Protein 6XNB (pdb70)

Organism: NCBI:txid1575

Secondary structure (DSSP, 8-state):
----S--SSEEEETTTTSHHHHHHHHHHHHTT-EEEEEES-HHHHHHHHHHHHHTT--EEEEE--TTSHHHHHHHHHHHHHHS-EEEEEE--------B-GGG--HHHHHHHHIIIIIHHHHHHHHHHHHHHHTT-EEEEEE--GGGTS--TTBHHHHHHHHHHHHHHHHHHHHHGGGTEEEEEEEE--B--HHHHHH--HHHHHHHHHTSTTSS-B-HHHHHHHHHHHTSGGGTT--S-EEEESTTGGG-

Foldseek 3Di:
DDAFFQAQFAEEQEQLLWFLNLLLQLRNFVNHHAYEYEYQDQVSQVVSQVVSVVSPGHYDYDYDDLLPLVVLQVSCVVRVVVGQHAEYELDDADQFFQAAPVPHDPVRLVVRLSRLAVSVVSNCVNRLVSNLVVQAFEYEYEAAVLLPDPDHRRVSNSVSSVVVLVVQLVSCVVRVVSLHAGEYEHEAAEDIVVCVPDPDPVRQQVSLVLALQSHHHYSNLRSSVSSRCRGPVVSVDHSYYHYSYNCNPVD

InterPro domains:
  IPR002347 Short-chain dehydrogenase/reductase SDR [PF13561] (18-249)
  IPR002347 Short-chain dehydrogenase/reductase SDR [PR00080] (83-94)
  IPR002347 Short-chain dehydrogenase/reductase SDR [PR00080] (137-145)
  IPR002347 Short-chain dehydrogenase/reductase SDR [PR00080] (157-176)
  IPR002347 Short-chain dehydrogenase/reductase SDR [PR00081] (10-27)
  IPR002347 Short-chain dehydrogenase/reductase SDR [PR00081] (83-94)
  IPR002347 Short-chain dehydrogenase/reductase SDR [PR00081] (131-147)
  IPR002347 Short-chain dehydrogenase/reductase SDR [PR00081] (157-176)
  IPR002347 Short-chain dehydrogenase/reductase SDR [PR00081] (178-195)
  IPR002347 Short-chain dehydrogenase/reductase SDR [PR00081] (212-232)
  IPR020904 Short-chain dehydrogenase/reductase, conserved site [PS00061] (144-172)
  IPR036291 NAD(P)-binding domain superfamily [SSF51735] (4-250)
  IPR050259 Short-chain dehydrogenases/reductases [PTHR42879] (5-250)

Solvent-accessible surface area: 11079 Å² total; per-residue (Å²): 243,83,150,33,83,0,50,64,13,0,0,1,0,10,15,0,6,49,12,33,1,90,5,0,0,47,30,0,5,94,14,42,0,8,0,2,0,0,20,133,68,106,137,46,0,67,53,2,20,60,67,3,60,94,91,72,24,74,14,125,34,52,43,21,61,26,36,70,73,64,22,10,98,48,5,11,59,26,0,60,141,38,24,66,0,55,0,0,0,6,23,23,42,60,40,30,37,63,15,66,109,77,101,19,61,117,113,18,80,147,117,0,30,55,24,0,37,41,6,6,82,40,6,2,113,5,4,14,87,17,0,18,88,44,57,0,11,1,0,0,0,7,5,9,2,10,2,51,55,49,50,87,66,77,21,0,48,19,57,0,10,76,36,1,38,34,41,1,103,79,4,4,140,104,43,57,83,106,93,0,18,0,0,0,0,0,9,8,47,16,123,27,82,141,22,76,87,127,58,99,85,110,56,61,60,123,7,51,64,70,6,81,122,44,100,9,14,50,17,114,66,0,0,42,40,0,0,78,1,2,1,57,69,0,77,204,47,59,20,42,56,48,75,33,18,26,23,24,40,96,166

Nearest PDB structures (foldseek):
  6xnb-assembly1_A  TM=1.004E+00  e=3.498E-53  Leifsonia xyli
  7v1q-assembly1_A  TM=1.001E+00  e=1.702E-47  Leifsonia antarctica
  7v1r-assembly1_B  TM=1.001E+00  e=1.519E-44  Leifsonia antarctica
  7yic-assembly1_B  TM=9.977E-01  e=7.571E-44  Leifsonia sp. S749
  4gh5-assembly1_A  TM=9.483E-01  e=4.829E-25  Xanthobacter autotrophicus Py2

Radius of gyration: 17.02 Å; Cα contacts (8 Å, |Δi|>4): 588; chains: 1; bounding box: 42×38×50 Å

B-factor: mean 17.82, std 14.75, range [7.1, 120.47]

Structure (mmCIF, N/CA/C/O backbone):
data_6XNB
#
_entry.id   6XNB
#
_cell.length_a   59.160
_cell.length_b   59.160
_cell.length_c   118.920
_cell.angle_alpha   90.000
_cell.angle_beta   90.000
_cell.angle_gamma   90.000
#
_symmetry.space_group_name_H-M   'P 42 21 2'
#
loop_
_entity.id
_entity.type
_entity.pdbx_description
1 polymer 'Short chain alcohol dehydrogenase'
2 non-polymer 'MAGNESIUM ION'
3 water water
#
loop_
_atom_site.group_PDB
_atom_site.id
_atom_site.type_symbol
_atom_site.label_atom_id
_atom_site.label_alt_id
_atom_site.label_comp_id
_atom_site.label_asym_id
_atom_site.label_entity_id
_atom_site.label_seq_id
_atom_site.pdbx_PDB_ins_code
_atom_site.Cartn_x
_atom_site.Cartn_y
_atom_site.Cartn_z
_atom_site.occupancy
_atom_site.B_iso_or_equiv
_atom_site.auth_seq_id
_atom_site.auth_comp_id
_atom_site.auth_asym_id
_atom_site.auth_atom_id
_atom_site.pdbx_PDB_model_num
ATOM 1 N N . MET A 1 1 ? 35.072 25.434 32.540 1.00 58.66 1 MET A N 1
ATOM 2 C CA . MET A 1 1 ? 34.405 26.701 32.935 1.00 39.54 1 MET A CA 1
ATOM 3 C C . MET A 1 1 ? 33.216 27.012 32.029 1.00 36.18 1 MET A C 1
ATOM 4 O O . MET A 1 1 ? 32.354 27.794 32.419 1.00 56.55 1 MET A O 1
ATOM 20 N N . ALA A 1 2 ? 33.147 26.415 30.835 1.00 15.75 2 ALA A N 1
ATOM 21 C CA . ALA A 1 2 ? 32.082 26.782 29.911 1.00 12.96 2 ALA A CA 1
ATOM 22 C C . ALA A 1 2 ? 30.727 26.536 30.559 1.00 13.44 2 ALA A C 1
ATOM 23 O O . ALA A 1 2 ? 30.462 25.455 31.095 1.00 15.61 2 ALA A O 1
ATOM 30 N N . GLN A 1 3 ? 29.864 27.543 30.499 1.00 12.18 3 GLN A N 1
ATOM 31 C CA . GLN A 1 3 ? 28.482 27.431 30.936 1.00 10.98 3 GLN A CA 1
ATOM 32 C C . GLN A 1 3 ? 27.621 28.101 29.877 1.00 10.93 3 GLN A C 1
ATOM 33 O O . GLN A 1 3 ? 27.993 29.152 29.341 1.00 11.38 3 GLN A O 1
ATOM 47 N N . TYR A 1 4 ? 26.470 27.503 29.585 1.00 10.12 4 TYR A N 1
ATOM 48 C CA . TYR A 1 4 ? 25.567 27.976 28.541 1.00 10.10 4 TYR A CA 1
ATOM 49 C C . TYR A 1 4 ? 24.279 28.506 29.143 1.00 9.94 4 TYR A C 1
ATOM 50 O O . TYR A 1 4 ? 23.743 27.951 30.101 1.00 10.12 4 TYR A O 1
ATOM 68 N N . ASP A 1 5 ? 23.785 29.577 28.544 1.00 9.98 5 ASP A N 1
ATOM 69 C CA . ASP A 1 5 ? 22.597 30.286 29.020 1.00 9.80 5 ASP A CA 1
ATOM 70 C C . ASP A 1 5 ? 21.364 29.601 28.439 1.00 8.69 5 ASP A C 1
ATOM 71 O O . ASP A 1 5 ? 20.723 30.063 27.495 1.00 9.46 5 ASP A O 1
ATOM 80 N N . VAL A 1 6 ? 21.040 28.448 29.044 1.00 9.44 6 VAL A N 1
ATOM 81 C CA . VAL A 1 6 ? 20.012 27.543 28.542 1.00 9.87 6 VAL A CA 1
ATOM 82 C C . VAL A 1 6 ? 19.058 27.043 29.622 1.00 10.07 6 VAL A C 1
ATOM 83 O O . VAL A 1 6 ? 18.292 26.097 29.382 1.00 10.53 6 VAL A O 1
ATOM 96 N N . ALA A 1 7 ? 19.100 27.625 30.805 1.00 10.68 7 ALA A N 1
ATOM 97 C CA . ALA A 1 7 ? 18.253 27.144 31.881 1.00 11.58 7 ALA A CA 1
ATOM 98 C C . ALA A 1 7 ? 16.843 27.742 31.789 1.00 10.54 7 ALA A C 1
ATOM 99 O O . ALA A 1 7 ? 16.518 28.549 30.919 1.00 10.19 7 ALA A O 1
ATOM 106 N N . GLY A 1 8 ? 15.960 27.257 32.652 1.00 10.91 8 GLY A N 1
ATOM 107 C CA . GLY A 1 8 ? 14.591 27.743 32.622 1.00 11.05 8 GLY A CA 1
ATOM 108 C C . GLY A 1 8 ? 13.788 27.329 31.414 1.00 10.60 8 GLY A C 1
ATOM 109 O O . GLY A 1 8 ? 12.833 28.021 31.054 1.00 11.87 8 GLY A O 1
ATOM 113 N N . ARG A 1 9 ? 14.116 26.196 30.800 1.00 10.49 9 ARG A N 1
ATOM 114 C CA . ARG A 1 9 ? 13.458 25.756 29.582 1.00 11.18 9 ARG A CA 1
ATOM 115 C C . ARG A 1 9 ? 13.775 24.284 29.405 1.00 10.26 9 ARG A C 1
ATOM 116 O O . ARG A 1 9 ? 14.680 23.736 30.057 1.00 10.46 9 AR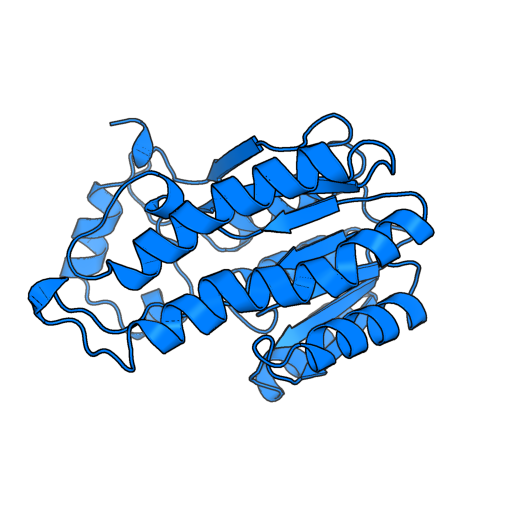G A O 1
ATOM 137 N N . SER A 1 10 ? 13.035 23.650 28.502 1.00 10.23 10 SER A N 1
ATOM 138 C CA . SER A 1 10 ? 13.341 22.299 28.064 1.00 10.04 10 SER A CA 1
ATOM 139 C C . SER A 1 10 ? 13.948 22.296 26.664 1.00 9.29 10 SER A C 1
ATOM 140 O O . SER A 1 10 ? 13.822 23.245 25.884 1.00 9.89 10 SER A O 1
ATOM 148 N N . ALA A 1 11 ? 14.616 21.184 26.366 1.00 9.65 11 ALA A N 1
ATOM 149 C CA . ALA A 1 11 ? 15.308 20.976 25.110 1.00 9.41 11 ALA A CA 1
ATOM 150 C C . ALA A 1 11 ? 15.067 19.560 24.633 1.00 10.40 11 ALA A C 1
ATOM 151 O O . ALA A 1 11 ? 15.278 18.612 25.394 1.00 13.24 11 ALA A O 1
ATOM 158 N N . ILE A 1 12 ? 14.694 19.398 23.368 1.00 9.55 12 ILE A N 1
ATOM 159 C CA . ILE A 1 12 ? 14.663 18.081 22.742 1.00 8.78 12 ILE A CA 1
ATOM 160 C C . ILE A 1 12 ? 16.012 17.823 22.097 1.00 9.41 12 ILE A C 1
ATOM 161 O O . ILE A 1 12 ? 16.527 18.685 21.385 1.00 9.27 12 ILE A O 1
ATOM 177 N N . VAL A 1 13 ? 16.576 16.636 22.304 1.00 8.59 13 VAL A N 1
ATOM 178 C CA . VAL A 1 13 ? 17.754 16.191 21.562 1.00 8.65 13 VAL A CA 1
ATOM 179 C C . VAL A 1 13 ? 17.411 14.863 20.919 1.00 9.23 13 VAL A C 1
ATOM 180 O O . VAL A 1 13 ? 17.285 13.844 21.611 1.00 9.95 13 VAL A O 1
ATOM 193 N N . THR A 1 14 ? 17.290 14.853 19.596 1.00 8.61 14 THR A N 1
ATOM 194 C CA . THR A 1 14 ? 17.014 13.594 18.914 1.00 9.89 14 THR A CA 1
ATOM 195 C C . THR A 1 14 ? 18.314 12.841 18.671 1.00 8.94 14 THR A C 1
ATOM 196 O O . THR A 1 14 ? 19.399 13.429 18.601 1.00 10.05 14 THR A O 1
ATOM 207 N N . GLY A 1 15 ? 18.211 11.523 18.555 1.00 9.85 15 GLY A N 1
ATOM 208 C CA . GLY A 1 15 ? 19.422 10.734 18.520 1.00 11.10 15 GLY A CA 1
ATOM 209 C C . GLY A 1 15 ? 20.297 10.967 19.731 1.00 10.98 15 GLY A C 1
ATOM 210 O O . GLY A 1 15 ? 21.523 10.891 19.629 1.00 11.32 15 GLY A O 1
ATOM 214 N N . GLY A 1 16 ? 19.694 11.230 20.886 1.00 10.68 16 GLY A N 1
ATOM 215 C CA . GLY A 1 16 ? 20.438 11.642 22.053 1.00 10.78 16 GLY A CA 1
ATOM 216 C C . GLY A 1 16 ? 21.052 10.554 22.896 1.00 11.70 16 GLY A C 1
ATOM 217 O O . GLY A 1 16 ? 21.662 10.841 23.934 1.00 10.92 16 GLY A O 1
ATOM 221 N N . GLY A 1 17 ? 20.900 9.302 22.482 1.00 10.09 17 GLY A N 1
ATOM 222 C CA . GLY A 1 17 ? 21.358 8.188 23.284 1.00 11.58 17 GLY A CA 1
ATOM 223 C C . GLY A 1 17 ? 22.816 7.803 23.125 1.00 10.99 17 GLY A C 1
ATOM 224 O O . GLY A 1 17 ? 23.283 6.936 23.861 1.00 12.25 17 GLY A O 1
ATOM 228 N N . SER A 1 18 ? 23.561 8.424 22.209 1.00 11.77 18 SER A N 1
ATOM 229 C CA . SER A 1 18 ? 24.957 8.045 22.011 1.00 12.29 18 SER A CA 1
ATOM 230 C C . SER A 1 18 ? 25.676 9.136 21.228 1.00 12.61 18 SER A C 1
ATOM 231 O O . SER A 1 18 ? 25.057 10.034 20.657 1.00 11.99 18 SER A O 1
ATOM 239 N N . GLY A 1 19 ? 27.003 9.044 21.257 1.00 11.84 19 GLY A N 1
ATOM 240 C CA . GLY A 1 19 ? 27.841 9.860 20.390 1.00 11.64 19 GLY A CA 1
ATOM 241 C C . GLY A 1 19 ? 27.599 11.349 20.553 1.00 11.06 19 GLY A C 1
ATOM 242 O O . GLY A 1 19 ? 27.558 11.884 21.669 1.00 11.43 19 GLY A O 1
ATOM 246 N N . ILE A 1 20 ? 27.440 12.041 19.421 1.00 11.34 20 ILE A N 1
ATOM 247 C CA . ILE A 1 20 ? 27.278 13.496 19.446 1.00 10.47 20 ILE A CA 1
ATOM 248 C C . ILE A 1 20 ? 26.014 13.879 20.203 1.00 9.96 20 ILE A C 1
ATOM 249 O O . ILE A 1 20 ? 26.007 14.835 20.991 1.00 9.98 20 ILE A O 1
ATOM 265 N N . GLY A 1 21 ? 24.923 13.146 19.962 1.00 10.97 21 GLY A N 1
ATOM 266 C CA . GLY A 1 21 ? 23.671 13.440 20.636 1.00 9.88 21 GLY A CA 1
ATOM 267 C C . GLY A 1 21 ? 23.780 13.320 22.144 1.00 8.88 21 GLY A C 1
ATOM 268 O O . GLY A 1 21 ? 23.288 14.180 22.880 1.00 9.05 21 GLY A O 1
ATOM 272 N N . ARG A 1 22 ? 24.435 12.265 22.612 1.00 9.71 22 ARG A N 1
ATOM 273 C CA . ARG A 1 22 ? 24.707 12.126 24.037 1.00 9.03 22 ARG A CA 1
ATOM 274 C C . ARG A 1 22 ? 25.462 13.332 24.574 1.00 8.24 22 ARG A C 1
ATOM 275 O O . ARG A 1 22 ? 25.119 13.872 25.625 1.00 9.75 22 ARG A O 1
ATOM 296 N N . ALA A 1 23 ? 26.518 13.757 23.876 1.00 8.65 23 ALA A N 1
ATOM 297 C CA . ALA A 1 23 ? 27.303 14.891 24.351 1.00 8.96 23 ALA A CA 1
ATOM 298 C C . ALA A 1 23 ? 26.464 16.154 24.398 1.00 8.75 23 ALA A C 1
ATOM 299 O O . ALA A 1 23 ? 26.573 16.948 25.336 1.00 9.41 23 ALA A O 1
ATOM 306 N N . ILE A 1 24 ? 25.630 16.361 23.386 1.00 8.89 24 ILE A N 1
ATOM 307 C CA . ILE A 1 24 ? 24.764 17.531 23.367 1.00 9.83 24 ILE A CA 1
ATOM 308 C C . ILE A 1 24 ? 23.831 17.518 24.579 1.00 8.66 24 ILE A C 1
ATOM 309 O O . ILE A 1 24 ? 23.667 18.521 25.287 1.00 9.36 24 ILE A O 1
ATOM 325 N N . ALA A 1 25 ? 23.201 16.376 24.832 1.00 8.74 25 ALA A N 1
ATOM 326 C CA . ALA A 1 25 ? 22.277 16.237 25.951 1.00 9.49 25 ALA A CA 1
ATOM 327 C C . ALA A 1 25 ? 22.981 16.501 27.264 1.00 9.04 25 ALA A C 1
ATOM 328 O O . ALA A 1 25 ? 22.456 17.225 28.117 1.00 9.64 25 ALA A O 1
ATOM 335 N N . LEU A 1 26 ? 24.148 15.891 27.470 1.00 9.64 26 LEU A N 1
ATOM 336 C CA . LEU A 1 26 ? 24.885 16.109 28.715 1.00 9.93 26 LEU A CA 1
ATOM 337 C C . LEU A 1 26 ? 25.252 17.576 28.895 1.00 9.52 26 LEU A C 1
ATOM 338 O O . LEU A 1 26 ? 25.116 18.134 29.988 1.00 10.30 26 LEU A O 1
ATOM 354 N N . THR A 1 27 ? 25.740 18.210 27.835 1.00 9.59 27 THR A N 1
ATOM 355 C CA . THR A 1 27 ? 26.167 19.603 27.943 1.00 9.16 27 THR A CA 1
ATOM 356 C C . THR A 1 27 ? 24.988 20.528 28.224 1.00 9.63 27 THR A C 1
ATOM 357 O O . THR A 1 27 ? 25.076 21.404 29.088 1.00 10.04 27 THR A O 1
ATOM 368 N N . LEU A 1 28 ? 23.870 20.345 27.527 1.00 9.06 28 LEU A N 1
ATOM 369 C CA . LEU A 1 28 ? 22.705 21.176 27.809 1.00 9.84 28 LEU A CA 1
ATOM 370 C C . LEU A 1 28 ? 22.211 20.971 29.233 1.00 9.45 28 LEU A C 1
ATOM 371 O O . LEU A 1 28 ? 21.915 21.938 29.950 1.00 10.02 28 LEU A O 1
ATOM 387 N N . ALA A 1 29 ? 22.140 19.715 29.682 1.00 9.93 29 ALA A N 1
ATOM 388 C CA . ALA A 1 29 ? 21.627 19.470 31.019 1.00 9.75 29 ALA A CA 1
ATOM 389 C C . ALA A 1 29 ? 22.565 19.999 32.095 1.00 10.81 29 ALA A C 1
ATOM 390 O O . ALA A 1 29 ? 22.095 20.469 33.145 1.00 11.09 29 ALA A O 1
ATOM 397 N N . ALA A 1 30 ? 23.881 19.935 31.871 1.00 10.53 30 ALA A N 1
ATOM 398 C CA . ALA A 1 30 ? 24.825 20.443 32.866 1.00 10.55 30 ALA A CA 1
ATOM 399 C C . ALA A 1 30 ? 24.726 21.955 33.062 1.00 11.35 30 ALA A C 1
ATOM 400 O O . ALA A 1 30 ? 25.122 22.461 34.117 1.00 13.80 30 ALA A O 1
ATOM 407 N N . SER A 1 31 ? 24.199 22.678 32.085 1.00 9.76 31 SER A N 1
ATOM 408 C CA . SER A 1 31 ? 23.953 24.108 32.192 1.00 9.83 31 SER A CA 1
ATOM 409 C C . SER A 1 31 ? 22.502 24.425 32.549 1.00 10.72 31 SER A C 1
ATOM 410 O O . SER A 1 31 ? 22.113 25.595 32.530 1.00 12.43 31 SER A O 1
ATOM 418 N N . GLY A 1 32 ? 21.699 23.431 32.899 1.00 10.70 32 GLY A N 1
ATOM 419 C CA . GLY A 1 32 ? 20.409 23.686 33.487 1.00 12.48 32 GLY A CA 1
ATOM 420 C C . GLY A 1 32 ? 19.201 23.491 32.611 1.00 10.57 32 GLY A C 1
ATOM 421 O O . GLY A 1 32 ? 18.094 23.687 33.101 1.00 12.16 32 GLY A O 1
ATOM 425 N N . ALA A 1 33 ? 19.360 23.151 31.340 1.00 9.99 33 ALA A N 1
ATOM 426 C CA . ALA A 1 33 ? 18.178 22.867 30.535 1.00 10.60 33 ALA A CA 1
ATOM 427 C C . ALA A 1 33 ? 17.599 21.529 30.985 1.00 10.22 33 ALA A C 1
ATOM 428 O O . ALA A 1 33 ? 18.333 20.602 31.351 1.00 11.00 33 ALA A O 1
ATOM 435 N N . ALA A 1 34 ? 16.276 21.418 30.948 1.00 9.92 34 ALA A N 1
ATOM 436 C CA . ALA A 1 34 ? 15.594 20.141 31.177 1.00 9.33 34 ALA A CA 1
ATOM 437 C C . ALA A 1 34 ? 15.554 19.419 29.841 1.00 11.07 34 ALA A C 1
ATOM 438 O O . ALA A 1 34 ? 14.933 19.897 28.896 1.00 12.60 34 ALA A O 1
ATOM 445 N N . VAL A 1 35 ? 16.239 18.294 29.729 1.00 9.62 35 VAL A N 1
ATOM 446 C CA . VAL A 1 35 ? 16.443 17.668 28.426 1.00 10.60 35 VAL A CA 1
ATOM 447 C C . VAL A 1 35 ? 15.550 16.460 28.220 1.00 9.73 35 VAL A C 1
ATOM 448 O O . VAL A 1 35 ? 15.552 15.525 29.027 1.00 10.81 35 VAL A O 1
ATOM 461 N N . LEU A 1 36 ? 14.848 16.449 27.091 1.00 10.03 36 LEU A N 1
ATOM 462 C CA . LEU A 1 36 ? 14.140 15.273 26.608 1.00 10.68 36 LEU A CA 1
ATOM 463 C C . LEU A 1 36 ? 15.049 14.588 25.599 1.00 9.95 36 LEU A C 1
ATOM 464 O O . LEU A 1 36 ? 15.279 15.102 24.499 1.00 10.87 36 LEU A O 1
ATOM 480 N N . VAL A 1 37 ? 15.576 13.448 25.991 1.00 9.83 37 VAL A N 1
ATOM 481 C CA . VAL A 1 37 ? 16.441 12.643 25.149 1.00 9.29 37 VAL A CA 1
ATOM 482 C C . VAL A 1 37 ? 15.559 11.696 24.360 1.00 10.64 37 VAL A C 1
ATOM 483 O O . VAL A 1 37 ? 14.890 10.842 24.949 1.00 11.60 37 VAL A O 1
ATOM 496 N N . THR A 1 38 ? 15.529 11.835 23.041 1.00 9.71 38 THR A N 1
ATOM 497 C CA . THR A 1 38 ? 14.827 10.845 22.233 1.00 10.85 38 THR A CA 1
ATOM 498 C C . THR A 1 38 ? 15.826 10.014 21.433 1.00 10.81 38 THR A C 1
ATOM 499 O O . THR A 1 38 ? 16.901 10.494 21.058 1.00 11.01 38 THR A O 1
ATOM 510 N N . ASP A 1 39 ? 15.468 8.765 21.188 1.00 10.56 39 ASP A N 1
ATOM 511 C CA . ASP A 1 39 ? 16.326 7.877 20.421 1.00 10.87 39 ASP A CA 1
ATOM 512 C C . ASP A 1 39 ? 15.472 6.685 20.035 1.00 10.91 39 ASP A C 1
ATOM 513 O O . ASP A 1 39 ? 14.555 6.305 20.769 1.00 11.57 39 ASP A O 1
ATOM 522 N N . LEU A 1 40 ? 15.795 6.079 18.896 1.00 11.04 40 LEU A N 1
ATOM 523 C CA . LEU A 1 40 ? 15.201 4.799 18.542 1.00 11.94 40 LEU A CA 1
ATOM 524 C C . LEU A 1 40 ? 15.606 3.705 19.517 1.00 11.78 40 LEU A C 1
ATOM 525 O O . LEU A 1 40 ? 14.865 2.740 19.707 1.00 13.54 40 LEU A O 1
ATOM 541 N N . ASN A 1 41 ? 16.775 3.824 20.123 1.00 10.85 41 ASN A N 1
ATOM 542 C CA . ASN A 1 41 ? 17.319 2.809 21.018 1.00 11.25 41 ASN A CA 1
ATOM 543 C C . ASN A 1 41 ? 16.988 3.217 22.444 1.00 10.83 41 ASN A C 1
ATOM 544 O O . ASN A 1 41 ? 17.596 4.142 22.993 1.00 10.83 41 ASN A O 1
ATOM 555 N N . GLU A 1 42 ? 16.028 2.506 23.039 1.00 11.94 42 GLU A N 1
ATOM 556 C CA . GLU A 1 42 ? 15.557 2.840 24.379 1.00 11.74 42 GLU A CA 1
ATOM 557 C C . GLU A 1 42 ? 16.657 2.657 25.420 1.00 11.37 42 GLU A C 1
ATOM 558 O O . GLU A 1 42 ? 16.824 3.487 26.314 1.00 11.87 42 GLU A O 1
ATOM 570 N N . GLU A 1 43 ? 17.401 1.565 25.345 1.00 11.71 43 GLU A N 1
ATOM 571 C CA . GLU A 1 43 ? 18.475 1.368 26.305 1.00 11.06 43 GLU A CA 1
ATOM 572 C C . GLU A 1 43 ? 19.417 2.563 26.330 1.00 11.52 43 GLU A C 1
ATOM 573 O O . GLU A 1 43 ? 19.812 3.034 27.402 1.00 11.03 43 GLU A O 1
ATOM 585 N N . ASN A 1 44 ? 19.777 3.074 25.158 1.00 10.82 44 ASN A N 1
ATOM 586 C CA . ASN A 1 44 ? 20.740 4.165 25.098 1.00 12.27 44 ASN A CA 1
ATOM 587 C C . ASN A 1 44 ? 20.140 5.460 25.614 1.00 10.68 44 ASN A C 1
ATOM 588 O O . ASN A 1 44 ? 20.797 6.211 26.339 1.00 10.96 44 ASN A O 1
ATOM 599 N N . ALA A 1 45 ? 18.899 5.759 25.231 1.00 10.30 45 ALA A N 1
ATOM 600 C CA . ALA A 1 45 ? 18.272 6.969 25.740 1.00 10.37 45 ALA A CA 1
ATOM 601 C C . ALA A 1 45 ? 18.159 6.919 27.258 1.00 9.62 45 ALA A C 1
ATOM 602 O O . ALA A 1 45 ? 18.439 7.914 27.939 1.00 10.15 45 ALA A O 1
ATOM 609 N N . ASN A 1 46 ? 17.769 5.769 27.805 1.00 9.86 46 ASN A N 1
ATOM 610 C CA . ASN A 1 46 ? 17.665 5.659 29.255 1.00 9.96 46 ASN A CA 1
ATOM 611 C C . ASN A 1 46 ? 19.020 5.825 29.927 1.00 9.94 46 ASN A C 1
ATOM 612 O O . ASN A 1 46 ? 19.126 6.444 30.979 1.00 10.39 46 ASN A O 1
ATOM 623 N N . ALA A 1 47 ? 20.069 5.257 29.335 1.00 10.29 47 ALA A N 1
ATOM 624 C CA . ALA A 1 47 ? 21.394 5.399 29.922 1.00 11.05 47 ALA A CA 1
ATOM 625 C C . ALA A 1 47 ? 21.839 6.854 29.987 1.00 10.85 47 ALA A C 1
ATOM 626 O O . ALA A 1 47 ? 22.416 7.280 30.991 1.00 11.35 47 ALA A O 1
ATOM 633 N N . VAL A 1 48 ? 21.620 7.623 28.923 1.00 10.32 48 VAL A N 1
ATOM 634 C CA . VAL A 1 48 ? 22.038 9.022 28.948 1.00 10.34 48 VAL A CA 1
ATOM 635 C C . VAL A 1 48 ? 21.242 9.811 29.979 1.00 10.20 48 VAL A C 1
ATOM 636 O O . VAL A 1 48 ? 21.799 10.639 30.709 1.00 10.71 48 VAL A O 1
ATOM 649 N N . VAL A 1 49 ? 19.931 9.576 30.053 1.00 10.42 49 VAL A N 1
ATOM 650 C CA . VAL A 1 49 ? 19.099 10.230 31.056 1.00 9.90 49 VAL A CA 1
ATOM 651 C C . VAL A 1 49 ? 19.592 9.894 32.454 1.00 11.88 49 VAL A C 1
ATOM 652 O O . VAL A 1 49 ? 19.651 10.771 33.320 1.00 11.19 49 VAL A O 1
ATOM 665 N N . ALA A 1 50 ? 19.967 8.636 32.699 1.00 10.71 50 ALA A N 1
ATOM 666 C CA . ALA A 1 50 ? 20.513 8.277 34.004 1.00 11.33 50 ALA A CA 1
ATOM 667 C C . ALA A 1 50 ? 21.811 9.025 34.305 1.00 11.94 50 ALA A C 1
ATOM 668 O O . ALA A 1 50 ? 22.035 9.449 35.441 1.00 12.49 50 ALA A O 1
ATOM 675 N N . GLU A 1 51 ? 22.686 9.188 33.312 1.00 11.91 51 GLU A N 1
ATOM 676 C CA . GLU A 1 51 ? 23.906 9.965 33.527 1.00 11.45 51 GLU A CA 1
ATOM 677 C C . GLU A 1 51 ? 23.569 11.398 33.918 1.00 11.27 51 GLU A C 1
ATOM 678 O O . GLU A 1 51 ? 24.185 11.977 34.828 1.00 12.52 51 GLU A O 1
ATOM 690 N N . ILE A 1 52 ? 22.620 12.002 33.205 1.00 11.12 52 ILE A N 1
ATOM 691 C CA . ILE A 1 52 ? 22.220 13.378 33.489 1.00 12.55 52 ILE A CA 1
ATOM 692 C C . ILE A 1 52 ? 21.702 13.492 34.910 1.00 11.99 52 ILE A C 1
ATOM 693 O O . ILE A 1 52 ? 22.085 14.399 35.659 1.00 13.04 52 ILE A O 1
ATOM 709 N N . SER A 1 53 ? 20.803 12.586 35.293 1.00 12.39 53 SER A N 1
ATOM 710 C CA . SER A 1 53 ? 20.203 12.671 36.617 1.00 14.68 53 SER A CA 1
ATOM 711 C C . SER A 1 53 ? 21.247 12.433 37.692 1.00 13.86 53 SER A C 1
ATOM 712 O O . SER A 1 53 ? 21.229 13.093 38.740 1.00 14.60 53 SER A O 1
ATOM 720 N N . ALA A 1 54 ? 22.172 11.508 37.454 1.00 14.53 54 ALA A N 1
ATOM 721 C CA . ALA A 1 54 ? 23.187 11.229 38.462 1.00 15.62 54 ALA A CA 1
ATOM 722 C C . ALA A 1 54 ? 24.101 12.422 38.681 1.00 16.69 54 ALA A C 1
ATOM 723 O O . ALA A 1 54 ? 24.622 12.597 39.790 1.00 18.86 54 ALA A O 1
ATOM 730 N N . ALA A 1 55 ? 24.316 13.235 37.648 1.00 15.46 55 ALA A N 1
ATOM 731 C CA . ALA A 1 55 ? 25.110 14.448 37.729 1.00 16.60 55 ALA A CA 1
ATOM 732 C C . ALA A 1 55 ? 24.321 15.635 38.246 1.00 15.15 55 ALA A C 1
ATOM 733 O O . ALA A 1 55 ? 24.884 16.730 38.315 1.00 19.47 55 ALA A O 1
ATOM 740 N N . GLY A 1 56 ? 23.076 15.459 38.662 1.00 15.76 56 GLY A N 1
ATOM 741 C CA . GLY A 1 56 ? 22.311 16.528 39.262 1.00 17.92 56 GLY A CA 1
ATOM 742 C C . GLY A 1 56 ? 21.396 17.262 38.313 1.00 15.32 56 GLY A C 1
ATOM 743 O O . GLY A 1 56 ? 20.753 18.232 38.723 1.00 18.35 56 GLY A O 1
ATOM 747 N N . GLY A 1 57 ? 21.322 16.839 37.061 1.00 14.69 57 GLY A N 1
ATOM 748 C CA . GLY A 1 57 ? 20.522 17.517 36.071 1.00 15.73 57 GLY A CA 1
ATOM 749 C C . GLY A 1 57 ? 19.118 16.963 35.962 1.00 12.43 57 GLY A C 1
ATOM 750 O O . GLY A 1 57 ? 18.717 16.041 36.664 1.00 14.46 57 GLY A O 1
ATOM 754 N N . THR A 1 58 ? 18.365 17.531 35.030 1.00 12.86 58 THR A N 1
ATOM 755 C CA . THR A 1 58 ? 16.964 17.182 34.820 1.00 11.92 58 THR A CA 1
ATOM 756 C C . THR A 1 58 ? 16.801 16.657 33.402 1.00 12.27 58 THR A C 1
ATOM 757 O O . THR A 1 58 ? 17.126 17.362 32.447 1.00 12.70 58 THR A O 1
ATOM 768 N N . ALA A 1 59 ? 16.300 15.429 33.270 1.00 11.67 59 ALA A N 1
ATOM 769 C CA . ALA A 1 59 ? 16.092 14.839 31.956 1.00 12.01 59 ALA A CA 1
ATOM 770 C C . ALA A 1 59 ? 15.025 13.760 32.021 1.00 11.00 59 ALA A C 1
ATOM 771 O O . ALA A 1 59 ? 14.726 13.213 33.084 1.00 12.09 59 ALA A O 1
ATOM 778 N N . ARG A 1 60 ? 14.454 13.468 30.862 1.00 10.41 60 ARG A N 1
ATOM 779 C CA . ARG A 1 60 ? 13.544 12.352 30.678 1.00 10.91 60 ARG A CA 1
ATOM 780 C C . ARG A 1 60 ? 13.820 11.760 29.311 1.00 10.60 60 ARG A C 1
ATOM 781 O O . ARG A 1 60 ? 14.249 12.471 28.402 1.00 12.38 60 ARG A O 1
ATOM 802 N N . ALA A 1 61 ? 13.596 10.462 29.164 1.00 11.06 61 ALA A N 1
ATOM 803 C CA . ALA A 1 61 ? 13.768 9.789 27.887 1.00 10.20 61 ALA A CA 1
ATOM 804 C C . ALA A 1 61 ? 12.423 9.560 27.220 1.00 11.51 61 ALA A C 1
ATOM 805 O O . ALA A 1 61 ? 11.414 9.305 27.882 1.00 12.49 61 ALA A O 1
ATOM 812 N N . LEU A 1 62 ? 12.425 9.577 25.898 1.00 10.53 62 LEU A N 1
ATOM 813 C CA . LEU A 1 62 ? 11.283 9.111 25.110 1.00 10.56 62 LEU A CA 1
ATOM 814 C C . LEU A 1 62 ? 11.849 8.340 23.924 1.00 11.20 62 LEU A C 1
ATOM 815 O O . LEU A 1 62 ? 12.517 8.929 23.068 1.00 11.53 62 LEU A O 1
ATOM 831 N N . ALA A 1 63 ? 11.626 7.035 23.873 1.00 11.84 63 ALA A N 1
ATOM 832 C CA . ALA A 1 63 ? 12.145 6.200 22.805 1.00 11.77 63 ALA A CA 1
ATOM 833 C C . ALA A 1 63 ? 11.124 6.166 21.686 1.00 13.19 63 ALA A C 1
ATOM 834 O O . ALA A 1 63 ? 9.922 6.007 21.927 1.00 15.02 63 ALA A O 1
ATOM 841 N N . GLY A 1 64 ? 11.600 6.318 20.460 1.00 12.16 64 GLY A N 1
ATOM 842 C CA . GLY A 1 64 ? 10.713 6.262 19.322 1.00 13.44 64 GLY A CA 1
ATOM 843 C C . GLY A 1 64 ? 11.444 6.639 18.052 1.00 11.84 64 GLY A C 1
ATOM 844 O O . GLY A 1 64 ? 12.668 6.795 18.029 1.00 12.18 64 GLY A O 1
ATOM 848 N N . ASP A 1 65 ? 10.654 6.795 16.999 1.00 12.70 65 ASP A N 1
ATOM 849 C CA . ASP A 1 65 ? 11.157 6.898 15.632 1.00 11.62 65 ASP A CA 1
ATOM 850 C C . ASP A 1 65 ? 10.826 8.270 15.050 1.00 9.97 65 ASP A C 1
ATOM 851 O O . ASP A 1 65 ? 9.661 8.578 14.786 1.00 12.28 65 ASP A O 1
ATOM 860 N N . VAL A 1 66 ? 11.857 9.093 14.837 1.00 10.87 66 VAL A N 1
ATOM 861 C CA . VAL A 1 66 ? 11.653 10.433 14.291 1.00 11.45 66 VAL A CA 1
ATOM 862 C C . VAL A 1 66 ? 11.054 10.435 12.880 1.00 11.54 66 VAL A C 1
ATOM 863 O O . VAL A 1 66 ? 10.552 11.467 12.422 1.00 11.81 66 VAL A O 1
ATOM 876 N N . THR A 1 67 ? 11.083 9.312 12.175 1.00 11.42 67 THR A N 1
ATOM 877 C CA . THR A 1 67 ? 10.433 9.296 10.865 1.00 11.00 67 THR A CA 1
ATOM 878 C C . THR A 1 67 ? 8.908 9.189 10.968 1.00 12.36 67 THR A C 1
ATOM 879 O O . THR A 1 67 ? 8.216 9.260 9.941 1.00 13.16 67 THR A O 1
ATOM 890 N N . ASP A 1 68 ? 8.365 9.009 12.168 1.00 12.50 68 ASP A N 1
ATOM 891 C CA . ASP A 1 68 ? 6.925 9.069 12.377 1.00 13.85 68 ASP A CA 1
ATOM 892 C C . ASP A 1 68 ? 6.573 10.505 12.744 1.00 15.01 68 ASP A C 1
ATOM 893 O O . ASP A 1 68 ? 6.988 10.981 13.813 1.00 13.64 68 ASP A O 1
ATOM 902 N N . PRO A 1 69 ? 5.836 11.232 11.907 1.00 14.39 69 PRO A N 1
ATOM 903 C CA . PRO A 1 69 ? 5.475 12.610 12.256 1.00 14.98 69 PRO A C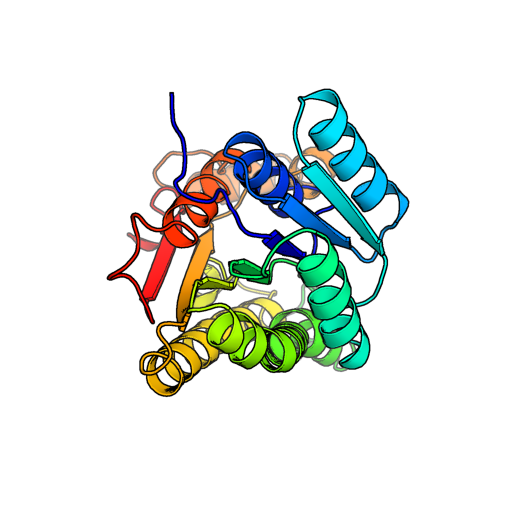A 1
ATOM 904 C C . PRO A 1 69 ? 4.810 12.730 13.612 1.00 14.15 69 PRO A C 1
ATOM 905 O O . PRO A 1 69 ? 4.999 13.746 14.288 1.00 17.04 69 PRO A O 1
ATOM 916 N N . ALA A 1 70 ? 4.056 11.723 14.059 1.00 13.94 70 ALA A N 1
ATOM 917 C CA . ALA A 1 70 ? 3.418 11.802 15.367 1.00 14.74 70 ALA A CA 1
ATOM 918 C C . ALA A 1 70 ? 4.434 11.792 16.503 1.00 15.66 70 ALA A C 1
ATOM 919 O O . ALA A 1 70 ? 4.154 12.320 17.584 1.00 14.83 70 ALA A O 1
ATOM 926 N N . PHE A 1 71 ? 5.581 11.142 16.304 1.00 12.70 71 PHE A N 1
ATOM 927 C CA . PHE A 1 71 ? 6.602 11.127 17.342 1.00 12.33 71 PHE A CA 1
ATOM 928 C C . PHE A 1 71 ? 7.172 12.518 17.579 1.00 13.31 71 PHE A C 1
ATOM 929 O O . PHE A 1 71 ? 7.525 12.866 18.710 1.00 11.83 71 PHE A O 1
ATOM 946 N N . ALA A 1 72 ? 7.225 13.343 16.545 1.00 12.62 72 ALA A N 1
ATOM 947 C CA . ALA A 1 72 ? 7.670 14.719 16.735 1.00 13.64 72 ALA A CA 1
ATOM 948 C C . ALA A 1 72 ? 6.737 15.466 17.682 1.00 13.04 72 ALA A C 1
ATOM 949 O O . ALA A 1 72 ? 7.183 16.230 18.551 1.00 13.58 72 ALA A O 1
ATOM 956 N N . GLU A 1 73 ? 5.426 15.259 17.524 1.00 12.69 73 GLU A N 1
ATOM 957 C CA . GLU A 1 73 ? 4.457 15.904 18.395 1.00 13.78 73 GLU A CA 1
ATOM 958 C C . GLU A 1 73 ? 4.519 15.327 19.805 1.00 12.07 73 GLU A C 1
ATOM 959 O O . GLU A 1 73 ? 4.404 16.067 20.787 1.00 14.28 73 GLU A O 1
ATOM 971 N N . ALA A 1 74 ? 4.692 14.006 19.932 1.00 12.10 74 ALA A N 1
ATOM 972 C CA . ALA A 1 74 ? 4.795 13.415 21.262 1.00 12.59 74 ALA A CA 1
ATOM 973 C C . ALA A 1 74 ? 6.026 13.940 21.991 1.00 12.09 74 ALA A C 1
ATOM 974 O O . ALA A 1 74 ? 6.002 14.148 23.212 1.00 12.73 74 ALA A O 1
ATOM 981 N N . SER A 1 75 ? 7.108 14.162 21.250 1.00 12.19 75 SER A N 1
ATOM 982 C CA . SER A 1 75 ? 8.327 14.706 21.833 1.00 11.70 75 SER A CA 1
ATOM 983 C C . SER A 1 75 ? 8.115 16.127 22.348 1.00 11.69 75 SER A C 1
ATOM 984 O O . SER A 1 75 ? 8.547 16.464 23.456 1.00 11.48 75 SER A O 1
ATOM 992 N N . VAL A 1 76 ? 7.442 16.966 21.566 1.00 10.76 76 VAL A N 1
ATOM 993 C CA . VAL A 1 76 ? 7.169 18.330 22.005 1.00 12.67 76 VAL A CA 1
ATOM 994 C C . VAL A 1 76 ? 6.310 18.326 23.259 1.00 13.55 76 VAL A C 1
ATOM 995 O O . VAL A 1 76 ? 6.586 19.049 24.220 1.00 12.92 76 VAL A O 1
ATOM 1008 N N . ALA A 1 77 ? 5.274 17.490 23.289 1.00 12.99 77 ALA A N 1
ATOM 1009 C CA . ALA A 1 77 ? 4.409 17.468 24.459 1.00 13.61 77 ALA A CA 1
ATOM 1010 C C . ALA A 1 77 ? 5.177 16.997 25.679 1.00 12.46 77 ALA A C 1
ATOM 1011 O O . ALA A 1 77 ? 5.034 17.552 26.771 1.00 14.03 77 ALA A O 1
ATOM 1018 N N . ALA A 1 78 ? 6.000 15.970 25.522 1.00 13.02 78 ALA A N 1
ATOM 1019 C CA . ALA A 1 78 ? 6.748 15.480 26.669 1.00 13.80 78 ALA A CA 1
ATOM 1020 C C . ALA A 1 78 ? 7.734 16.526 27.180 1.00 12.31 78 ALA A C 1
ATOM 1021 O O . ALA A 1 78 ? 7.899 16.680 28.394 1.00 12.71 78 ALA A O 1
ATOM 1028 N N . ALA A 1 79 ? 8.423 17.231 26.275 1.00 11.13 79 ALA A N 1
ATOM 1029 C CA . ALA A 1 79 ? 9.364 18.259 26.713 1.00 10.79 79 ALA A CA 1
ATOM 1030 C C . ALA A 1 79 ? 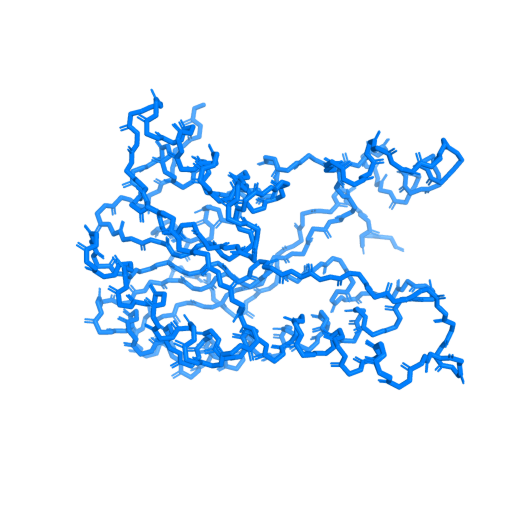8.644 19.369 27.462 1.00 12.40 79 ALA A C 1
ATOM 1031 O O . ALA A 1 79 ? 9.104 19.805 28.521 1.00 12.03 79 ALA A O 1
ATOM 1038 N N . ASN A 1 80 ? 7.498 19.822 26.940 1.00 11.71 80 ASN A N 1
ATOM 1039 C CA . ASN A 1 80 ? 6.766 20.898 27.593 1.00 12.80 80 ASN A CA 1
ATOM 1040 C C . ASN A 1 80 ? 6.320 20.517 29.000 1.00 15.49 80 ASN A C 1
ATOM 1041 O O . ASN A 1 80 ? 6.133 21.401 29.843 1.00 16.04 80 ASN A O 1
ATOM 1052 N N . GLU A 1 81 ? 6.126 19.228 29.293 1.00 13.44 81 GLU A N 1
ATOM 1053 C CA . GLU A 1 81 ? 5.788 18.856 30.662 1.00 16.40 81 GLU A CA 1
ATOM 1054 C C . GLU A 1 81 ? 6.953 19.087 31.619 1.00 15.25 81 GLU A C 1
ATOM 1055 O O . GLU A 1 81 ? 6.734 19.307 32.818 1.00 18.30 81 GLU A O 1
ATOM 1067 N N . LEU A 1 82 ? 8.186 19.058 31.119 1.00 13.30 82 LEU A N 1
ATOM 1068 C CA . LEU A 1 82 ? 9.329 19.333 31.983 1.00 14.08 82 LEU A CA 1
ATOM 1069 C C . LEU A 1 82 ? 9.461 20.819 32.291 1.00 13.04 82 LEU A C 1
ATOM 1070 O O . LEU A 1 82 ? 9.747 21.200 33.425 1.00 15.37 82 LEU A O 1
ATOM 1086 N N . ALA A 1 83 ? 9.364 21.665 31.266 1.00 12.57 83 ALA A N 1
ATOM 1087 C CA . ALA A 1 83 ? 9.639 23.094 31.320 1.00 13.26 83 ALA A CA 1
ATOM 1088 C C . ALA A 1 83 ? 9.307 23.586 29.918 1.00 12.14 83 ALA A C 1
ATOM 1089 O O . ALA A 1 83 ? 9.172 22.773 28.992 1.00 12.08 83 ALA A O 1
ATOM 1096 N N . PRO A 1 84 ? 9.158 24.884 29.702 1.00 11.42 84 PRO A N 1
ATOM 1097 C CA . PRO A 1 84 ? 8.765 25.329 28.361 1.00 11.72 84 PRO A CA 1
ATOM 1098 C C . PRO A 1 84 ? 9.814 24.965 27.324 1.00 10.20 84 PRO A C 1
ATOM 1099 O O . PRO A 1 84 ? 10.987 25.340 27.437 1.00 10.57 84 PRO A O 1
ATOM 1110 N N . LEU A 1 85 ? 9.374 24.287 26.276 1.00 10.17 85 LEU A N 1
ATOM 1111 C CA . LEU A 1 85 ? 10.265 23.937 25.184 1.00 10.56 85 LEU A CA 1
ATOM 1112 C C . LEU A 1 85 ? 10.765 25.186 24.467 1.00 10.24 85 LEU A C 1
ATOM 1113 O O . LEU A 1 85 ? 9.985 25.929 23.859 1.00 10.61 85 LEU A O 1
ATOM 1129 N N . ARG A 1 86 ? 12.081 25.373 24.478 1.00 9.35 86 ARG A N 1
ATOM 1130 C CA . ARG A 1 86 ? 12.698 26.508 23.799 1.00 10.00 86 ARG A CA 1
ATOM 1131 C C . ARG A 1 86 ? 13.966 26.119 23.047 1.00 8.89 86 ARG A C 1
ATOM 1132 O O . ARG A 1 86 ? 14.655 27.006 22.512 1.00 9.81 86 ARG A O 1
ATOM 1153 N N . ILE A 1 87 ? 14.330 24.842 23.025 1.00 8.40 87 ILE A N 1
ATOM 1154 C CA . ILE A 1 87 ? 15.479 24.347 22.283 1.00 8.66 87 ILE A CA 1
ATOM 1155 C C . ILE A 1 87 ? 15.078 23.021 21.653 1.00 9.35 87 ILE A C 1
ATOM 1156 O O . ILE A 1 87 ? 14.499 22.162 22.333 1.00 8.43 87 ILE A O 1
ATOM 1172 N N . ALA A 1 88 ? 15.377 22.835 20.372 1.00 8.39 88 ALA A N 1
ATOM 1173 C CA . ALA A 1 88 ? 15.270 21.514 19.780 1.00 8.36 88 ALA A CA 1
ATOM 1174 C C . ALA A 1 88 ? 16.497 21.279 18.931 1.00 9.23 88 ALA A C 1
ATOM 1175 O O . ALA A 1 88 ? 16.888 22.146 18.145 1.00 9.47 88 ALA A O 1
ATOM 1182 N N . VAL A 1 89 ? 17.110 20.122 19.111 1.00 8.00 89 VAL A N 1
ATOM 1183 C CA . VAL A 1 89 ? 18.292 19.723 18.360 1.00 8.56 89 VAL A CA 1
ATOM 1184 C C . VAL A 1 89 ? 17.932 18.488 17.545 1.00 8.92 89 VAL A C 1
ATOM 1185 O O . VAL A 1 89 ? 17.677 17.415 18.107 1.00 8.75 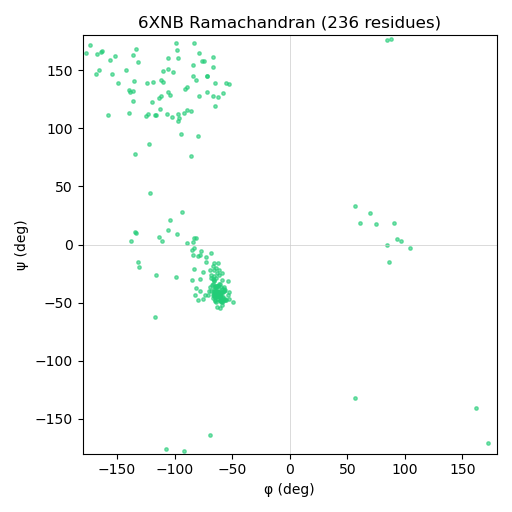89 VAL A O 1
ATOM 1198 N N . ASN A 1 90 ? 17.878 18.640 16.226 1.00 8.65 90 ASN A N 1
ATOM 1199 C CA . ASN A 1 90 ? 17.521 17.549 15.324 1.00 9.47 90 ASN A CA 1
ATOM 1200 C C . ASN A 1 90 ? 18.826 16.920 14.860 1.00 9.50 90 ASN A C 1
ATOM 1201 O O . ASN A 1 90 ? 19.492 17.382 13.928 1.00 9.48 90 ASN A O 1
ATOM 1212 N N . ASN A 1 91 ? 19.209 15.872 15.562 1.00 9.21 91 ASN A N 1
ATOM 1213 C CA . ASN A 1 91 ? 20.516 15.248 15.475 1.00 9.70 91 ASN A CA 1
ATOM 1214 C C . ASN A 1 91 ? 20.497 13.817 14.971 1.00 11.02 91 ASN A C 1
ATOM 1215 O O . ASN A 1 91 ? 21.496 13.395 14.389 1.00 11.85 91 ASN A O 1
ATOM 1226 N N . ALA A 1 92 ? 19.409 13.068 15.137 1.00 10.16 92 ALA A N 1
ATOM 1227 C CA . ALA A 1 92 ? 19.368 11.686 14.664 1.00 11.17 92 ALA A CA 1
ATOM 1228 C C . ALA A 1 92 ? 19.704 11.606 13.178 1.00 12.35 92 ALA A C 1
ATOM 1229 O O . ALA A 1 92 ? 19.283 12.443 12.374 1.00 12.31 92 ALA A O 1
ATOM 1236 N N . GLY A 1 93 ? 20.484 10.603 12.812 1.00 13.11 93 GLY A N 1
ATOM 1237 C CA . GLY A 1 93 ? 20.856 10.450 11.420 1.00 13.60 93 GLY A CA 1
ATOM 1238 C C . GLY A 1 93 ? 21.467 9.092 11.208 1.00 15.68 93 GLY A C 1
ATOM 1239 O O . GLY A 1 93 ? 21.819 8.405 12.173 1.00 16.77 93 GLY A O 1
ATOM 1243 N N . ILE A 1 94 ? 21.543 8.690 9.930 1.00 13.05 94 ILE A N 1
ATOM 1244 C CA . ILE A 1 94 ? 22.163 7.440 9.507 1.00 13.45 94 ILE A CA 1
ATOM 1245 C C . ILE A 1 94 ? 23.100 7.744 8.345 1.00 15.03 94 ILE A C 1
ATOM 1246 O O . ILE A 1 94 ? 22.942 8.735 7.634 1.00 13.99 94 ILE A O 1
ATOM 1262 N N . GLY A 1 95 ? 24.079 6.862 8.130 1.00 16.31 95 GLY A N 1
ATOM 1263 C CA . GLY A 1 95 ? 25.044 7.103 7.065 1.00 17.04 95 GLY A CA 1
ATOM 1264 C C . GLY A 1 95 ? 24.607 6.644 5.690 1.00 16.32 95 GLY A C 1
ATOM 1265 O O . GLY A 1 95 ? 24.990 7.256 4.685 1.00 16.67 95 GLY A O 1
ATOM 1269 N N . GLY A 1 96 ? 23.799 5.590 5.624 1.00 15.13 96 GLY A N 1
ATOM 1270 C CA . GLY A 1 96 ? 23.385 4.980 4.378 1.00 16.62 96 GLY A CA 1
ATOM 1271 C C . GLY A 1 96 ? 24.385 3.978 3.835 1.00 16.85 96 GLY A C 1
ATOM 1272 O O . GLY A 1 96 ? 25.483 3.777 4.362 1.00 20.01 96 GLY A O 1
ATOM 1276 N N . ALA A 1 97 ? 23.979 3.353 2.735 1.00 18.09 97 ALA A N 1
ATOM 1277 C CA . ALA A 1 97 ? 24.848 2.442 2.006 1.00 17.20 97 ALA A CA 1
ATOM 1278 C C . ALA A 1 97 ? 26.011 3.212 1.390 1.00 16.72 97 ALA A C 1
ATOM 1279 O O . ALA A 1 97 ? 25.918 4.407 1.101 1.00 18.79 97 ALA A O 1
ATOM 1286 N N . ALA A 1 98 ? 27.124 2.523 1.209 1.00 16.24 98 ALA A N 1
ATOM 1287 C CA . ALA A 1 98 ? 28.268 3.065 0.489 1.00 15.41 98 ALA A CA 1
ATOM 1288 C C . ALA A 1 98 ? 28.156 2.532 -0.931 1.00 17.01 98 ALA A C 1
ATOM 1289 O O . ALA A 1 98 ? 28.280 1.324 -1.157 1.00 20.26 98 ALA A O 1
ATOM 1296 N N . ALA A 1 99 ? 27.894 3.417 -1.878 1.00 14.95 99 ALA A N 1
ATOM 1297 C CA . ALA A 1 99 ? 27.763 3.026 -3.276 1.00 14.00 99 ALA A CA 1
ATOM 1298 C C . ALA A 1 99 ? 27.757 4.308 -4.096 1.00 11.83 99 ALA A C 1
ATOM 1299 O O . ALA A 1 99 ? 27.253 5.329 -3.616 1.00 12.12 99 ALA A O 1
ATOM 1306 N N . PRO A 1 100 ? 28.297 4.319 -5.311 1.00 12.33 100 PRO A N 1
ATOM 1307 C CA . PRO A 1 100 ? 28.170 5.515 -6.159 1.00 12.73 100 PRO A CA 1
ATOM 1308 C C . PRO A 1 100 ? 26.725 5.764 -6.571 1.00 12.69 100 PRO A C 1
ATOM 1309 O O . PRO A 1 100 ? 25.877 4.877 -6.522 1.00 12.68 100 PRO A O 1
ATOM 1320 N N . VAL A 1 101 ? 26.457 7.003 -6.995 1.00 11.71 101 VAL A N 1
ATOM 1321 C CA . VAL A 1 101 ? 25.084 7.430 -7.291 1.00 12.94 101 VAL A CA 1
ATOM 1322 C C . VAL A 1 101 ? 24.384 6.429 -8.195 1.00 13.46 101 VAL A C 1
ATOM 1323 O O . VAL A 1 101 ? 23.227 6.060 -7.959 1.00 14.23 101 VAL A O 1
ATOM 1336 N N . GLY A 1 102 ? 25.044 6.040 -9.284 1.00 12.96 102 GLY A N 1
ATOM 1337 C CA . GLY A 1 102 ? 24.448 5.174 -10.269 1.00 13.14 102 GLY A CA 1
ATOM 1338 C C . GLY A 1 102 ? 24.057 3.812 -9.762 1.00 17.22 102 GLY A C 1
ATOM 1339 O O . GLY A 1 102 ? 23.233 3.140 -10.393 1.00 17.87 102 GLY A O 1
ATOM 1343 N N . ASP A 1 103 ? 24.659 3.368 -8.662 1.00 14.14 103 ASP A N 1
ATOM 1344 C CA . ASP A 1 103 ? 24.410 2.048 -8.109 1.00 13.28 103 ASP A CA 1
ATOM 1345 C C . ASP A 1 103 ? 23.672 2.102 -6.781 1.00 13.60 103 ASP A C 1
ATOM 1346 O O . ASP A 1 103 ? 23.446 1.052 -6.162 1.00 16.81 103 ASP A O 1
ATOM 1355 N N . TYR A 1 104 ? 23.305 3.281 -6.323 1.00 11.37 104 TYR A N 1
ATOM 1356 C CA . TYR A 1 104 ? 22.743 3.425 -4.983 1.00 12.50 104 TYR A CA 1
ATOM 1357 C C . TYR A 1 104 ? 21.393 2.723 -4.921 1.00 14.52 104 TYR A C 1
ATOM 1358 O O . TYR A 1 104 ? 20.521 3.003 -5.740 1.00 15.55 104 TYR A O 1
ATOM 1376 N N . PRO A 1 105 ? 21.162 1.829 -3.959 1.00 14.08 105 PRO A N 1
ATOM 1377 C CA . PRO A 1 105 ? 19.862 1.150 -3.914 1.00 13.61 105 PRO A CA 1
ATOM 1378 C C . PRO A 1 105 ? 18.746 2.141 -3.631 1.00 11.67 105 PRO A C 1
ATOM 1379 O O . PRO A 1 105 ? 18.895 3.021 -2.793 1.00 13.17 105 PRO A O 1
ATOM 1390 N N . LEU A 1 106 ? 17.612 1.973 -4.321 1.00 13.34 106 LEU A N 1
ATOM 1391 C CA . LEU A 1 106 ? 16.491 2.891 -4.142 1.00 14.10 106 LEU A CA 1
ATOM 1392 C C . LEU A 1 106 ? 16.003 2.906 -2.700 1.00 15.19 106 LEU A C 1
ATOM 1393 O O . LEU A 1 106 ? 15.714 3.970 -2.147 1.00 13.90 106 LEU A O 1
ATOM 1409 N N A ASP A 1 107 ? 15.846 1.730 -2.096 0.49 14.60 107 ASP A N 1
ATOM 1410 N N B ASP A 1 107 ? 15.953 1.743 -2.046 0.51 13.26 107 ASP A N 1
ATOM 1411 C CA A ASP A 1 107 ? 15.378 1.692 -0.715 0.49 15.60 107 ASP A CA 1
ATOM 1412 C CA B ASP A 1 107 ? 15.430 1.724 -0.677 0.51 15.42 107 ASP A CA 1
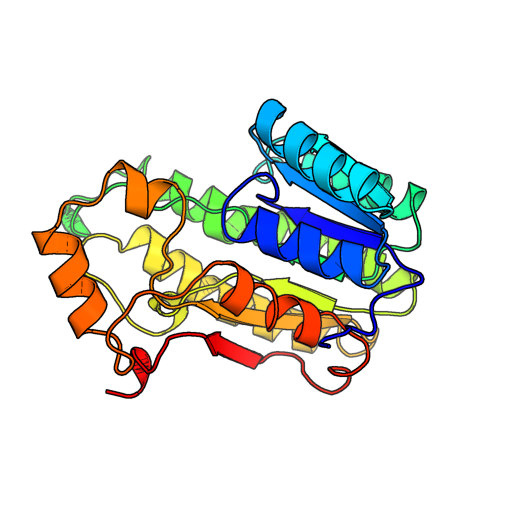ATOM 1413 C C A ASP A 1 107 ? 16.321 2.480 0.176 0.49 13.09 107 ASP A C 1
ATOM 1414 C C B ASP A 1 107 ? 16.395 2.379 0.308 0.51 13.10 107 ASP A C 1
ATOM 1415 O O A ASP A 1 107 ? 15.893 3.287 1.011 0.49 14.36 107 ASP A O 1
ATOM 1416 O O B ASP A 1 107 ? 15.960 2.992 1.296 0.51 11.82 107 ASP A O 1
ATOM 1433 N N A SER A 1 108 ? 17.624 2.240 0.006 0.49 13.06 108 SER A N 1
ATOM 1434 N N B SER A 1 108 ? 17.701 2.285 0.049 0.51 13.15 108 SER A N 1
ATOM 1435 C CA A SER A 1 108 ? 18.635 2.911 0.813 0.49 13.48 108 SER A CA 1
ATOM 1436 C CA B SER A 1 108 ? 18.650 2.969 0.914 0.51 14.05 108 SER A CA 1
ATOM 1437 C C A SER A 1 108 ? 18.537 4.424 0.655 0.49 14.36 108 SER A C 1
ATOM 1438 C C B SER A 1 108 ? 18.629 4.474 0.673 0.51 14.64 108 SER A C 1
ATOM 1439 O O A SER A 1 108 ? 18.481 5.164 1.645 0.49 12.96 108 SER A O 1
ATOM 1440 O O B SER A 1 108 ? 18.729 5.260 1.624 0.51 14.60 108 SER A O 1
ATOM 1455 N N . TRP A 1 109 ? 18.511 4.900 -0.588 1.00 11.68 109 TRP A N 1
ATOM 1456 C CA . TRP A 1 109 ? 18.369 6.327 -0.861 1.00 11.79 109 TRP A CA 1
ATOM 1457 C C . TRP A 1 109 ? 17.173 6.897 -0.117 1.00 12.10 109 TRP A C 1
ATOM 1458 O O . TRP A 1 109 ? 17.288 7.883 0.625 1.00 11.69 109 TRP A O 1
ATOM 1480 N N . ARG A 1 110 ? 16.025 6.248 -0.270 1.00 12.49 110 ARG A N 1
ATOM 1481 C CA . ARG A 1 110 ? 14.807 6.772 0.331 1.00 13.63 110 ARG A CA 1
ATOM 1482 C C . ARG A 1 110 ? 14.893 6.768 1.844 1.00 12.84 110 ARG A C 1
ATOM 1483 O O . ARG A 1 110 ? 14.399 7.698 2.481 1.00 12.71 110 ARG A O 1
ATOM 1504 N N . LYS A 1 111 ? 15.530 5.752 2.429 1.00 13.24 111 LYS A N 1
ATOM 1505 C CA . LYS A 1 111 ? 15.670 5.671 3.879 1.00 12.13 111 LYS A CA 1
ATOM 1506 C C . LYS A 1 111 ? 16.534 6.806 4.414 1.00 12.84 111 LYS A C 1
ATOM 1507 O O . LYS A 1 111 ? 16.210 7.421 5.441 1.00 13.06 111 LYS A O 1
ATOM 1526 N N . VAL A 1 112 ? 17.664 7.085 3.755 1.00 12.46 112 VAL A N 1
ATOM 1527 C CA . VAL A 1 112 ? 18.536 8.170 4.193 1.00 11.67 112 VAL A CA 1
ATOM 1528 C C . VAL A 1 112 ? 17.831 9.515 4.060 1.00 11.57 112 VAL A C 1
ATOM 1529 O O . VAL A 1 112 ? 17.883 10.360 4.960 1.00 11.98 112 VAL A O 1
ATOM 1542 N N . ILE A 1 113 ? 17.163 9.750 2.932 1.00 10.90 113 ILE A N 1
ATOM 1543 C CA . ILE A 1 113 ? 16.394 10.989 2.818 1.00 10.88 113 ILE A CA 1
ATOM 1544 C C . ILE A 1 113 ? 15.349 11.060 3.933 1.00 11.80 113 ILE A C 1
ATOM 1545 O O . ILE A 1 113 ? 15.131 12.122 4.531 1.00 11.70 113 ILE A O 1
ATOM 1561 N N . GLU A 1 114 ? 14.688 9.937 4.233 1.00 11.19 114 GLU A N 1
ATOM 1562 C CA . GLU A 1 114 ? 13.603 9.955 5.216 1.00 11.02 114 GLU A CA 1
ATOM 1563 C C . GLU A 1 114 ? 14.099 10.334 6.607 1.00 11.12 114 GLU A C 1
ATOM 1564 O O . GLU A 1 114 ? 13.459 11.142 7.289 1.00 11.54 114 GLU A O 1
ATOM 1576 N N . VAL A 1 115 ? 15.220 9.751 7.051 1.00 11.51 115 VAL A N 1
ATOM 1577 C CA . VAL A 1 115 ? 15.733 10.009 8.398 1.00 12.96 115 VAL A CA 1
ATOM 1578 C C . VAL A 1 115 ? 16.485 11.333 8.460 1.00 11.43 115 VAL A C 1
ATOM 1579 O O . VAL A 1 115 ? 16.291 12.141 9.382 1.00 11.95 115 VAL A O 1
ATOM 1592 N N . ASN A 1 116 ? 17.384 11.570 7.500 1.00 10.82 116 ASN A N 1
ATOM 1593 C CA . ASN A 1 116 ? 18.310 12.687 7.618 1.00 11.85 116 ASN A CA 1
ATOM 1594 C C . ASN A 1 116 ? 17.705 13.996 7.158 1.00 11.03 116 ASN A C 1
ATOM 1595 O O . ASN A 1 116 ? 18.199 15.053 7.543 1.00 12.55 116 ASN A O 1
ATOM 1606 N N . LEU A 1 117 ? 16.657 13.955 6.343 1.00 10.98 117 LEU A N 1
ATOM 1607 C CA . LEU A 1 117 ? 15.968 15.158 5.900 1.00 10.05 117 LEU A CA 1
ATOM 1608 C C . LEU A 1 117 ? 14.529 15.181 6.392 1.00 9.49 117 LEU A C 1
ATOM 1609 O O . LEU A 1 117 ? 14.151 16.079 7.137 1.00 9.63 117 LEU A O 1
ATOM 1625 N N . ASN A 1 118 ? 13.702 14.222 5.975 1.00 10.06 118 ASN A N 1
ATOM 1626 C CA . ASN A 1 118 ? 12.277 14.373 6.221 1.00 10.65 118 ASN A CA 1
ATOM 1627 C C . ASN A 1 118 ? 11.947 14.347 7.705 1.00 10.77 118 ASN A C 1
ATOM 1628 O O . ASN A 1 118 ? 11.068 15.089 8.136 1.00 10.70 118 ASN A O 1
ATOM 1639 N N . ALA A 1 119 ? 12.653 13.543 8.506 1.00 10.46 119 ALA A N 1
ATOM 1640 C CA . ALA A 1 119 ? 12.384 13.506 9.948 1.00 10.08 119 ALA A CA 1
ATOM 1641 C C . ALA A 1 119 ? 12.781 14.819 10.615 1.00 9.52 119 ALA A C 1
ATOM 1642 O O . ALA A 1 119 ? 12.227 15.170 11.666 1.00 10.20 119 ALA A O 1
ATOM 1649 N N . VAL A 1 120 ? 13.776 15.519 10.073 1.00 9.64 120 VAL A N 1
ATOM 1650 C CA . VAL A 1 120 ? 14.081 16.857 10.574 1.00 9.29 120 VAL A CA 1
ATOM 1651 C C . VAL A 1 120 ? 12.911 17.793 10.301 1.00 8.89 120 VAL A C 1
ATOM 1652 O O . VAL A 1 120 ? 12.480 18.545 11.181 1.00 9.78 120 VAL A O 1
ATOM 1665 N N . PHE A 1 121 ? 12.398 17.769 9.072 1.00 9.29 121 PHE A N 1
ATOM 1666 C CA . PHE A 1 121 ? 11.191 18.509 8.728 1.00 9.64 121 PHE A CA 1
ATOM 1667 C C . PHE A 1 121 ? 10.015 18.150 9.640 1.00 9.22 121 PHE A C 1
ATOM 1668 O O . PHE A 1 121 ? 9.338 19.041 10.153 1.00 9.51 121 PHE A O 1
ATOM 1685 N N . TYR A 1 122 ? 9.757 16.853 9.870 1.00 9.61 122 TYR A N 1
ATOM 1686 C CA . TYR A 1 122 ? 8.634 16.482 10.734 1.00 9.98 122 TYR A CA 1
ATOM 1687 C C . TYR A 1 122 ? 8.850 17.040 12.135 1.00 10.48 122 TYR A C 1
ATOM 1688 O O . TYR A 1 122 ? 7.905 17.484 12.794 1.00 11.06 122 TYR A O 1
ATOM 1706 N N . GLY A 1 123 ? 10.095 16.965 12.621 1.00 9.46 123 GLY A N 1
ATOM 1707 C CA . GLY A 1 123 ? 10.418 17.540 13.922 1.00 10.04 123 GLY A CA 1
ATOM 1708 C C . GLY A 1 123 ? 10.131 19.024 13.968 1.00 9.38 123 GLY A C 1
ATOM 1709 O O . GLY A 1 123 ? 9.473 19.529 14.887 1.00 9.58 123 GLY A O 1
ATOM 1713 N N . MET A 1 124 ? 10.620 19.745 12.971 1.00 8.36 124 MET A N 1
ATOM 1714 C CA . MET A 1 124 ? 10.400 21.180 12.920 1.00 9.36 124 MET A CA 1
ATOM 1715 C C . MET A 1 124 ? 8.930 21.550 12.823 1.00 9.82 124 MET A C 1
ATOM 1716 O O . MET A 1 124 ? 8.520 22.575 13.373 1.00 10.08 124 MET A O 1
ATOM 1730 N N . GLN A 1 125 ? 8.102 20.747 12.140 1.00 10.56 125 GLN A N 1
ATOM 1731 C CA . GLN A 1 125 ? 6.678 21.068 12.100 1.00 10.89 125 GLN A CA 1
ATOM 1732 C C . GLN A 1 125 ? 6.062 21.084 13.487 1.00 11.40 125 GLN A C 1
ATOM 1733 O O . GLN A 1 125 ? 5.140 21.861 13.731 1.00 15.36 125 GLN A O 1
ATOM 1747 N N . ALA A 1 126 ? 6.527 20.226 14.390 1.00 10.89 126 ALA A N 1
ATOM 1748 C CA . ALA A 1 126 ? 6.039 20.248 15.761 1.00 12.03 126 ALA A CA 1
ATOM 1749 C C . ALA A 1 126 ? 6.747 21.325 16.568 1.00 11.24 126 ALA A C 1
ATOM 1750 O O . ALA A 1 126 ? 6.133 21.972 17.428 1.00 13.45 126 ALA A O 1
ATOM 1757 N N . GLN A 1 127 ? 8.035 21.524 16.320 1.00 9.79 127 GLN A N 1
ATOM 1758 C CA . GLN A 1 127 ? 8.860 22.343 17.195 1.00 9.42 127 GLN A CA 1
ATOM 1759 C C . GLN A 1 127 ? 8.651 23.831 16.975 1.00 10.12 127 GLN A C 1
ATOM 1760 O O . GLN A 1 127 ? 8.714 24.608 17.924 1.00 10.71 127 GLN A O 1
ATOM 1774 N N . LEU A 1 128 ? 8.507 24.267 15.732 1.00 10.20 128 LEU A N 1
ATOM 1775 C CA . LEU A 1 128 ? 8.555 25.697 15.432 1.00 10.77 128 LEU A CA 1
ATOM 1776 C C . LEU A 1 128 ? 7.449 26.471 16.148 1.00 10.74 128 LEU A C 1
ATOM 1777 O O . LEU A 1 128 ? 7.720 27.441 16.856 1.00 11.38 128 LEU A O 1
ATOM 1793 N N . ASP A 1 129 ? 6.189 26.069 15.975 1.00 11.75 129 ASP A N 1
ATOM 1794 C CA . ASP A 1 129 ? 5.114 26.787 16.642 1.00 11.80 129 ASP A CA 1
ATOM 1795 C C . ASP A 1 129 ? 5.188 26.618 18.153 1.00 13.02 129 ASP A C 1
ATOM 1796 O O . ASP A 1 129 ? 4.831 27.538 18.900 1.00 12.34 129 ASP A O 1
ATOM 1805 N N . ALA A 1 130 ? 5.625 25.448 18.620 1.00 11.02 130 ALA A N 1
ATOM 1806 C CA . ALA A 1 130 ? 5.672 25.213 20.062 1.00 12.63 130 ALA A CA 1
ATOM 1807 C C . ALA A 1 130 ? 6.691 26.128 20.726 1.00 11.25 130 ALA A C 1
ATOM 1808 O O . ALA A 1 130 ? 6.443 26.682 21.805 1.00 11.60 130 ALA A O 1
ATOM 1815 N N . ILE A 1 131 ? 7.853 26.287 20.104 1.00 9.71 131 ILE A N 1
ATOM 1816 C CA . ILE A 1 131 ? 8.874 27.177 20.646 1.00 9.75 131 ILE A CA 1
ATOM 1817 C C . ILE A 1 131 ? 8.413 28.622 20.536 1.00 11.06 131 ILE A C 1
ATOM 1818 O O . ILE A 1 131 ? 8.589 29.414 21.465 1.00 10.82 131 ILE A O 1
ATOM 1834 N N . GLY A 1 132 ? 7.771 28.981 19.419 1.00 10.13 132 GLY A N 1
ATOM 1835 C CA . GLY A 1 132 ? 7.178 30.303 19.309 1.00 12.46 132 GLY A CA 1
ATOM 1836 C C . GLY A 1 132 ? 6.178 30.603 20.406 1.00 14.21 132 GLY A C 1
ATOM 1837 O O . GLY A 1 132 ? 6.136 31.718 20.928 1.00 13.78 132 GLY A O 1
ATOM 1841 N N . ALA A 1 133 ? 5.394 29.604 20.798 1.00 11.59 133 ALA A N 1
ATOM 1842 C CA . ALA A 1 133 ? 4.390 29.776 21.833 1.00 13.62 133 ALA A CA 1
ATOM 1843 C C . ALA A 1 133 ? 4.999 29.909 23.215 1.00 13.34 133 ALA A C 1
ATOM 1844 O O . ALA A 1 133 ? 4.308 30.343 24.134 1.00 15.27 133 ALA A O 1
ATOM 1851 N N . ASN A 1 134 ? 6.270 29.557 23.377 1.00 12.03 134 ASN A N 1
ATOM 1852 C CA . ASN A 1 134 ? 6.981 29.686 24.639 1.00 12.38 134 ASN A CA 1
ATOM 1853 C C . ASN A 1 134 ? 7.925 30.868 24.634 1.00 12.59 134 ASN A C 1
ATOM 1854 O O . ASN A 1 134 ? 8.884 30.891 25.408 1.00 14.71 134 ASN A O 1
ATOM 1865 N N . GLY A 1 135 ? 7.698 31.834 23.765 1.00 12.04 135 GLY A N 1
ATOM 1866 C CA . GLY A 1 135 ? 8.499 33.040 23.779 1.00 12.66 135 GLY A CA 1
ATOM 1867 C C . GLY A 1 135 ? 9.721 32.994 22.914 1.00 12.31 135 GLY A C 1
ATOM 1868 O O . GLY A 1 135 ? 10.604 33.850 23.063 1.00 13.89 135 GLY A O 1
ATOM 1872 N N . GLY A 1 136 ? 9.771 32.077 21.966 1.00 11.64 136 GLY A N 1
ATOM 1873 C CA . GLY A 1 136 ? 10.921 31.961 21.108 1.00 11.53 136 GLY A CA 1
ATOM 1874 C C . GLY A 1 136 ? 11.991 31.048 21.674 1.00 9.67 136 GLY A C 1
ATOM 1875 O O . GLY A 1 136 ? 11.894 30.521 22.785 1.00 10.55 136 GLY A O 1
ATOM 1879 N N . GLY A 1 137 ? 13.034 30.858 20.887 1.00 9.99 137 GLY A N 1
ATOM 1880 C CA . GLY A 1 137 ? 14.122 29.977 21.268 1.00 9.39 137 GLY A CA 1
ATOM 1881 C C . GLY A 1 137 ? 14.931 29.590 20.053 1.00 10.07 137 GLY A C 1
ATOM 1882 O O . GLY A 1 137 ? 15.136 30.423 19.167 1.00 9.77 137 GLY A O 1
ATOM 1886 N N . ALA A 1 138 ? 15.369 28.343 19.981 1.00 9.44 138 ALA A N 1
ATOM 1887 C CA . ALA A 1 138 ? 16.304 27.940 18.951 1.00 8.93 138 ALA A CA 1
ATOM 1888 C C . ALA A 1 138 ? 16.127 26.492 18.556 1.00 8.55 138 ALA A C 1
ATOM 1889 O O . ALA A 1 138 ? 15.952 25.615 19.408 1.00 9.19 138 ALA A O 1
ATOM 1896 N N . ILE A 1 139 ? 16.216 26.257 17.250 1.00 8.31 139 ILE A N 1
ATOM 1897 C CA . ILE A 1 139 ? 16.324 24.930 16.669 1.00 8.52 139 ILE A CA 1
ATOM 1898 C C . ILE A 1 139 ? 17.704 24.824 16.036 1.00 8.77 139 ILE A C 1
ATOM 1899 O O . ILE A 1 139 ? 18.094 25.679 15.224 1.00 8.93 139 ILE A O 1
ATOM 1915 N N . VAL A 1 140 ? 18.443 23.790 16.416 1.00 8.29 140 VAL A N 1
ATOM 1916 C CA . VAL A 1 140 ? 19.754 23.491 15.861 1.00 8.26 140 VAL A CA 1
ATOM 1917 C C . VAL A 1 140 ? 19.633 22.201 15.069 1.00 8.75 140 VAL A C 1
ATOM 1918 O O . VAL A 1 140 ? 19.315 21.142 15.631 1.00 9.25 140 VAL A O 1
ATOM 1931 N N . ASN A 1 141 ? 19.859 22.272 13.763 1.00 8.35 141 ASN A N 1
ATOM 1932 C CA . ASN A 1 141 ? 19.821 21.110 12.895 1.00 9.20 141 ASN A CA 1
ATOM 1933 C C . ASN A 1 141 ? 21.269 20.621 12.686 1.00 8.02 141 ASN A C 1
ATOM 1934 O O . ASN A 1 141 ? 22.151 21.380 12.332 1.00 9.96 141 ASN A O 1
ATOM 1945 N N A MET A 1 142 ? 21.465 19.316 12.837 0.55 10.05 142 MET A N 1
ATOM 1946 N N B MET A 1 142 ? 21.463 19.316 12.841 0.45 9.16 142 MET A N 1
ATOM 1947 C CA A MET A 1 142 ? 22.775 18.747 12.701 0.55 8.80 142 MET A CA 1
ATOM 1948 C CA B MET A 1 142 ? 22.770 18.737 12.704 0.45 9.57 142 MET A CA 1
ATOM 1949 C C A MET A 1 142 ? 23.028 18.371 11.283 0.55 9.62 142 MET A C 1
ATOM 1950 C C B MET A 1 142 ? 23.017 18.375 11.279 0.45 8.18 142 MET A C 1
ATOM 1951 O O A MET A 1 142 ? 22.445 17.478 10.721 0.55 9.11 142 MET A O 1
ATOM 1952 O O B MET A 1 142 ? 22.443 17.475 10.716 0.45 9.28 142 MET A O 1
ATOM 1979 N N . ALA A 1 143 ? 23.809 19.409 10.632 1.00 10.34 143 ALA A N 1
ATOM 1980 C CA . ALA A 1 143 ? 24.154 19.017 9.159 1.00 10.83 143 ALA A CA 1
ATOM 1981 C C . ALA A 1 143 ? 25.573 18.276 9.330 1.00 13.31 143 ALA A C 1
ATOM 1982 O O . ALA A 1 143 ? 25.758 17.320 10.127 1.00 16.26 143 ALA A O 1
ATOM 1990 N N . SER A 1 144 ? 26.557 18.688 8.614 1.00 12.50 144 SER A N 1
ATOM 1991 C CA . SER A 1 144 ? 27.850 18.045 8.508 1.00 9.82 144 SER A CA 1
ATOM 1992 C C . SER A 1 144 ? 28.664 19.021 7.681 1.00 12.18 144 SER A C 1
ATOM 1993 O O . SER A 1 144 ? 28.136 19.812 6.908 1.00 11.12 144 SER A O 1
ATOM 2001 N N . ILE A 1 145 ? 29.968 18.751 7.584 1.00 10.30 145 ILE A N 1
ATOM 2002 C CA . ILE A 1 145 ? 30.797 19.290 6.505 1.00 10.00 145 ILE A CA 1
ATOM 2003 C C . ILE A 1 145 ? 30.213 18.813 5.161 1.00 10.76 145 ILE A C 1
ATOM 2004 O O . ILE A 1 145 ? 30.244 19.526 4.228 1.00 10.70 145 ILE A O 1
ATOM 2020 N N . LEU A 1 146 ? 29.480 17.679 5.144 1.00 10.48 146 LEU A N 1
ATOM 2021 C CA . LEU A 1 146 ? 28.884 17.134 3.925 1.00 11.11 146 LEU A CA 1
ATOM 2022 C C . LEU A 1 146 ? 27.563 17.808 3.556 1.00 9.80 146 LEU A C 1
ATOM 2023 O O . LEU A 1 146 ? 26.931 17.426 2.563 1.00 11.00 146 LEU A O 1
ATOM 2039 N N . GLY A 1 147 ? 27.186 18.845 4.293 1.00 9.93 147 GLY A N 1
ATOM 2040 C CA . GLY A 1 147 ? 26.214 19.803 3.825 1.00 9.94 147 GLY A CA 1
ATOM 2041 C C . GLY A 1 147 ? 26.748 20.849 2.880 1.00 9.42 147 GLY A C 1
ATOM 2042 O O . GLY A 1 147 ? 25.943 21.586 2.289 1.00 11.29 147 GLY A O 1
ATOM 2046 N N . SER A 1 148 ? 28.071 20.934 2.718 1.00 10.95 148 SER A N 1
ATOM 2047 C CA . SER A 1 148 ? 28.661 21.922 1.828 1.00 11.26 148 SER A CA 1
ATOM 2048 C C . SER A 1 148 ? 29.711 21.377 0.874 1.00 10.54 148 SER A C 1
ATOM 2049 O O . SER A 1 148 ? 30.050 22.073 -0.089 1.00 11.95 148 SER A O 1
ATOM 2057 N N . VAL A 1 149 ? 30.230 20.177 1.104 1.00 11.23 149 VAL A N 1
ATOM 2058 C CA . VAL A 1 149 ? 31.123 19.495 0.182 1.00 10.71 149 VAL A CA 1
ATOM 2059 C C . VAL A 1 149 ? 30.641 18.054 0.056 1.00 10.88 149 VAL A C 1
ATOM 2060 O O . VAL A 1 149 ? 29.774 17.597 0.795 1.00 11.05 149 VAL A O 1
ATOM 2073 N N . GLY A 1 150 ? 31.190 17.358 -0.915 1.00 10.90 150 GLY A N 1
ATOM 2074 C CA . GLY A 1 150 ? 30.836 15.982 -1.176 1.00 10.62 150 GLY A CA 1
ATOM 2075 C C . GLY A 1 150 ? 31.826 14.993 -0.594 1.00 11.97 150 GLY A C 1
ATOM 2076 O O . GLY A 1 150 ? 32.879 15.347 -0.068 1.00 12.81 150 GLY A O 1
ATOM 2080 N N . PHE A 1 151 ? 31.464 13.714 -0.701 1.00 10.47 151 PHE A N 1
ATOM 2081 C CA . PHE A 1 151 ? 32.310 12.628 -0.221 1.00 12.42 151 PHE A CA 1
ATOM 2082 C C . PHE A 1 151 ? 31.879 11.372 -0.969 1.00 11.19 151 PHE A C 1
ATOM 2083 O O . PHE A 1 151 ? 30.742 10.910 -0.795 1.00 11.01 151 PHE A O 1
ATOM 2100 N N . ALA A 1 152 ? 32.752 10.880 -1.828 1.00 12.88 152 ALA A N 1
ATOM 2101 C CA . ALA A 1 152 ? 32.378 9.813 -2.738 1.00 12.82 152 ALA A CA 1
ATOM 2102 C C . ALA A 1 152 ? 31.761 8.637 -1.996 1.00 12.60 152 ALA A C 1
ATOM 2103 O O . ALA A 1 152 ? 32.230 8.227 -0.930 1.00 14.12 152 ALA A O 1
ATOM 2110 N N . ASN A 1 153 ? 30.694 8.099 -2.591 1.00 12.51 153 ASN A N 1
ATOM 2111 C CA . ASN A 1 153 ? 29.967 6.888 -2.230 1.00 12.89 153 ASN A CA 1
ATOM 2112 C C . ASN A 1 153 ? 28.913 7.123 -1.152 1.00 13.69 153 ASN A C 1
ATOM 2113 O O . ASN A 1 153 ? 28.235 6.171 -0.781 1.00 12.42 153 ASN A O 1
ATOM 2124 N N . TYR A 1 154 ? 28.742 8.343 -0.648 1.00 11.88 154 TYR A N 1
ATOM 2125 C CA . TYR A 1 154 ? 27.719 8.642 0.352 1.00 11.08 154 TYR A CA 1
ATOM 2126 C C . TYR A 1 154 ? 26.759 9.722 -0.133 1.00 11.20 154 TYR A C 1
ATOM 2127 O O . TYR A 1 154 ? 26.389 10.641 0.596 1.00 10.61 154 TYR A O 1
ATOM 2145 N N . SER A 1 155 ? 26.330 9.604 -1.388 1.00 11.09 155 SER A N 1
ATOM 2146 C CA . SER A 1 155 ? 25.572 10.684 -2.001 1.00 10.22 155 SER A CA 1
ATOM 2147 C C . SER A 1 155 ? 24.250 10.965 -1.286 1.00 9.87 155 SER A C 1
ATOM 2148 O O . SER A 1 155 ? 23.829 12.123 -1.187 1.00 10.48 155 SER A O 1
ATOM 2156 N N . ALA A 1 156 ? 23.567 9.926 -0.772 1.00 9.97 156 ALA A N 1
ATOM 2157 C CA . ALA A 1 156 ? 22.284 10.168 -0.119 1.00 10.39 156 ALA A CA 1
ATOM 2158 C C . ALA A 1 156 ? 22.482 11.019 1.119 1.00 10.89 156 ALA A C 1
ATOM 2159 O O . ALA A 1 156 ? 21.718 11.947 1.379 1.00 9.97 156 ALA A O 1
ATOM 2166 N N . TYR A 1 157 ? 23.531 10.720 1.883 1.00 9.78 157 TYR A N 1
ATOM 2167 C CA . TYR A 1 157 ? 23.854 11.473 3.086 1.00 9.88 157 TYR A CA 1
ATOM 2168 C C . TYR A 1 157 ? 24.227 12.909 2.750 1.00 10.86 157 TYR A C 1
ATOM 2169 O O . TYR A 1 157 ? 23.694 13.860 3.333 1.00 9.82 157 TYR A O 1
ATOM 2187 N N . VAL A 1 158 ? 25.121 13.081 1.778 1.00 9.31 158 VAL A N 1
ATOM 2188 C CA . VAL A 1 158 ? 25.549 14.407 1.338 1.00 9.69 158 VAL A CA 1
ATOM 2189 C C . VAL A 1 158 ? 24.355 15.218 0.864 1.00 9.00 158 VAL A C 1
ATOM 2190 O O . VAL A 1 158 ? 24.221 16.409 1.174 1.00 9.36 158 VAL A O 1
ATOM 2203 N N . THR A 1 159 ? 23.495 14.589 0.069 1.00 9.53 159 THR A N 1
ATOM 2204 C CA . THR A 1 159 ? 22.314 15.258 -0.458 1.00 8.77 159 THR A CA 1
ATOM 2205 C C . THR A 1 159 ? 21.382 15.692 0.665 1.00 9.13 159 THR A C 1
ATOM 2206 O O . THR A 1 159 ? 20.938 16.844 0.710 1.00 10.14 159 THR A O 1
ATOM 2217 N N . ALA A 1 160 ? 21.117 14.802 1.612 1.00 9.70 160 ALA A N 1
ATOM 2218 C CA . ALA A 1 160 ? 20.236 15.159 2.717 1.00 10.19 160 ALA A CA 1
ATOM 2219 C C . ALA A 1 160 ? 20.831 16.265 3.575 1.00 9.89 160 ALA A C 1
ATOM 2220 O O . ALA A 1 160 ? 20.110 17.167 4.017 1.00 9.85 160 ALA A O 1
ATOM 2227 N N . LYS A 1 161 ? 22.137 16.215 3.836 1.00 9.54 161 LYS A N 1
ATOM 2228 C CA . LYS A 1 161 ? 22.760 17.249 4.664 1.00 10.06 161 LYS A CA 1
ATOM 2229 C C . LYS A 1 161 ? 22.794 18.603 3.958 1.00 10.47 161 LYS A C 1
ATOM 2230 O O . LYS A 1 161 ? 22.595 19.644 4.595 1.00 10.47 161 LYS A O 1
ATOM 2249 N N . HIS A 1 162 ? 23.009 18.625 2.639 1.00 9.86 162 HIS A N 1
ATOM 2250 C CA . HIS A 1 162 ? 22.877 19.865 1.890 1.00 9.44 162 HIS A CA 1
ATOM 2251 C C . HIS A 1 162 ? 21.455 20.405 1.997 1.00 9.84 162 HIS A C 1
ATOM 2252 O O . HIS A 1 162 ? 21.245 21.616 2.150 1.00 9.48 162 HIS A O 1
ATOM 2266 N N . ALA A 1 163 ? 20.463 19.520 1.883 1.00 9.64 163 ALA A N 1
ATOM 2267 C CA . ALA A 1 163 ? 19.062 19.925 1.967 1.00 9.65 163 ALA A CA 1
ATOM 2268 C C . ALA A 1 163 ? 18.776 20.639 3.276 1.00 8.61 163 ALA A C 1
ATOM 2269 O O . ALA A 1 163 ? 18.044 21.644 3.302 1.00 9.90 163 ALA A O 1
ATOM 2276 N N . LEU A 1 164 ? 19.356 20.142 4.362 1.00 9.24 164 LEU A N 1
ATOM 2277 C CA . LEU A 1 164 ? 19.127 20.755 5.657 1.00 9.53 164 LEU A CA 1
ATOM 2278 C C . LEU A 1 164 ? 19.536 22.221 5.717 1.00 9.64 164 LEU A C 1
ATOM 2279 O O . 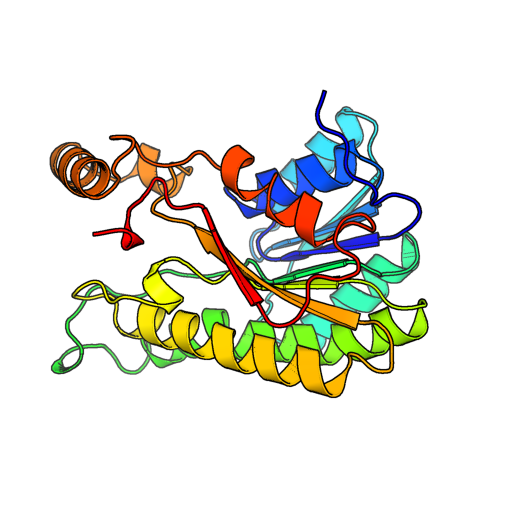LEU A 1 164 ? 18.952 22.976 6.499 1.00 9.60 164 LEU A O 1
ATOM 2295 N N . LEU A 1 165 ? 20.544 22.646 4.956 1.00 8.75 165 LEU A N 1
ATOM 2296 C CA . LEU A 1 165 ? 20.931 24.051 4.997 1.00 9.22 165 LEU A CA 1
ATOM 2297 C C . LEU A 1 165 ? 19.808 24.921 4.480 1.00 9.65 165 LEU A C 1
ATOM 2298 O O . LEU A 1 165 ? 19.571 26.017 4.997 1.00 9.90 165 LEU A O 1
ATOM 2314 N N . GLY A 1 166 ? 19.088 24.442 3.468 1.00 9.61 166 GLY A N 1
ATOM 2315 C CA . GLY A 1 166 ? 17.990 25.208 2.926 1.00 9.44 166 GLY A CA 1
ATOM 2316 C C . GLY A 1 166 ? 16.773 25.220 3.827 1.00 9.04 166 GLY A C 1
ATOM 2317 O O . GLY A 1 166 ? 16.123 26.253 3.981 1.00 9.16 166 GLY A O 1
ATOM 2321 N N . LEU A 1 167 ? 16.427 24.063 4.391 1.00 9.74 167 LEU A N 1
ATOM 2322 C CA . LEU A 1 167 ? 15.354 23.993 5.374 1.00 8.86 167 LEU A CA 1
ATOM 2323 C C . LEU A 1 167 ? 15.641 24.910 6.549 1.00 8.52 167 LEU A C 1
ATOM 2324 O O . LEU A 1 167 ? 14.741 25.616 7.025 1.00 9.07 167 LEU A O 1
ATOM 2340 N N . THR A 1 168 ? 16.898 24.952 6.977 1.00 9.25 168 THR A N 1
ATOM 2341 C CA . THR A 1 168 ? 17.303 25.853 8.052 1.00 9.30 168 THR A CA 1
ATOM 2342 C C . THR A 1 168 ? 17.127 27.314 7.649 1.00 8.55 168 THR A C 1
ATOM 2343 O O . THR A 1 168 ? 16.557 28.115 8.398 1.00 8.98 168 THR A O 1
ATOM 2354 N N . GLN A 1 169 ? 17.634 27.702 6.475 1.00 8.98 169 GLN A N 1
ATOM 2355 C CA . GLN A 1 169 ? 17.470 29.084 6.029 1.00 8.49 169 GLN A CA 1
ATOM 2356 C C . GLN A 1 169 ? 15.996 29.465 5.994 1.00 9.07 169 GLN A C 1
ATOM 2357 O O . GLN A 1 169 ? 15.593 30.544 6.451 1.00 8.63 169 GLN A O 1
ATOM 2371 N N . ASN A 1 170 ? 15.168 28.592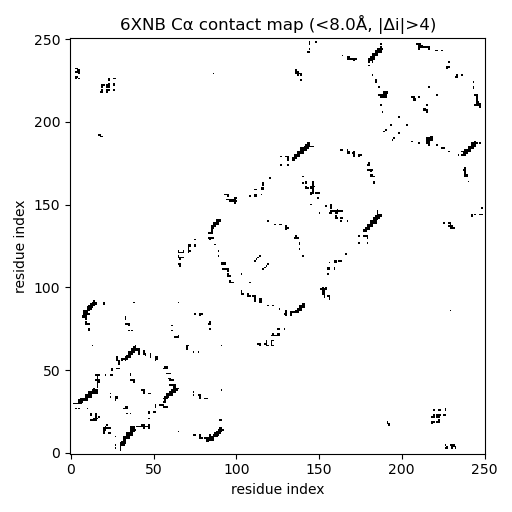 5.419 1.00 9.42 170 ASN A N 1
ATOM 2372 C CA . ASN A 1 170 ? 13.770 28.956 5.225 1.00 9.98 170 ASN A CA 1
ATOM 2373 C C . ASN A 1 170 ? 13.026 29.110 6.540 1.00 8.94 170 ASN A C 1
ATOM 2374 O O . ASN A 1 170 ? 12.284 30.083 6.718 1.00 9.27 170 ASN A O 1
ATOM 2385 N N . ALA A 1 171 ? 13.199 28.163 7.453 1.00 9.48 171 ALA A N 1
ATOM 2386 C CA . ALA A 1 171 ? 12.526 28.295 8.735 1.00 8.57 171 ALA A CA 1
ATOM 2387 C C . ALA A 1 171 ? 13.027 29.506 9.491 1.00 8.98 171 ALA A C 1
ATOM 2388 O O . ALA A 1 171 ? 12.246 30.187 10.154 1.00 9.25 171 ALA A O 1
ATOM 2395 N N . ALA A 1 172 ? 14.322 29.816 9.377 1.00 9.53 172 ALA A N 1
ATOM 2396 C CA . ALA A 1 172 ? 14.848 31.029 10.001 1.00 8.34 172 ALA A CA 1
ATOM 2397 C C . ALA A 1 172 ? 14.143 32.276 9.477 1.00 9.29 172 ALA A C 1
ATOM 2398 O O . ALA A 1 172 ? 13.778 33.172 10.249 1.00 10.18 172 ALA A O 1
ATOM 2405 N N . LEU A 1 173 ? 13.953 32.360 8.163 1.00 9.89 173 LEU A N 1
ATOM 2406 C CA . LEU A 1 173 ? 13.293 33.524 7.596 1.00 10.43 173 LEU A CA 1
ATOM 2407 C C . LEU A 1 173 ? 11.845 33.603 8.037 1.00 9.98 173 LEU A C 1
ATOM 2408 O O . LEU A 1 173 ? 11.348 34.694 8.337 1.00 12.23 173 LEU A O 1
ATOM 2424 N N . GLU A 1 174 ? 11.158 32.464 8.087 1.00 10.38 174 GLU A N 1
ATOM 2425 C CA . GLU A 1 174 ? 9.722 32.427 8.309 1.00 10.77 174 GLU A CA 1
ATOM 2426 C C . GLU A 1 174 ? 9.340 32.628 9.771 1.00 9.72 174 GLU A C 1
ATOM 2427 O O . GLU A 1 174 ? 8.261 33.157 10.043 1.00 11.15 174 GLU A O 1
ATOM 2439 N N . TYR A 1 175 ? 10.194 32.231 10.713 1.00 10.18 175 TYR A N 1
ATOM 2440 C CA . TYR A 1 175 ? 9.858 32.232 12.141 1.00 10.05 175 TYR A CA 1
ATOM 2441 C C . TYR A 1 175 ? 10.691 33.241 12.921 1.00 9.80 175 TYR A C 1
ATOM 2442 O O . TYR A 1 175 ? 10.548 33.342 14.151 1.00 10.97 175 TYR A O 1
ATOM 2460 N N . ALA A 1 176 ? 11.483 34.059 12.231 1.00 10.55 176 ALA A N 1
ATOM 2461 C CA . ALA A 1 176 ? 12.195 35.146 12.893 1.00 12.48 176 ALA A CA 1
ATOM 2462 C C . ALA A 1 176 ? 11.238 36.080 13.625 1.00 11.25 176 ALA A C 1
ATOM 2463 O O . ALA A 1 176 ? 11.570 36.609 14.700 1.00 12.18 176 ALA A O 1
ATOM 2470 N N . GLY A 1 177 ? 10.056 36.330 13.057 1.00 11.92 177 GLY A N 1
ATOM 2471 C CA . GLY A 1 177 ? 9.079 37.207 13.670 1.00 13.76 177 GLY A CA 1
ATOM 2472 C C . GLY A 1 177 ? 8.573 36.713 15.000 1.00 13.79 177 GLY A C 1
ATOM 2473 O O . GLY A 1 177 ? 8.084 37.527 15.805 1.00 16.56 177 GLY A O 1
ATOM 2477 N N A LYS A 1 178 ? 8.645 35.408 15.242 0.59 12.78 178 LYS A N 1
ATOM 2478 N N B LYS A 1 178 ? 8.628 35.407 15.243 0.41 12.90 178 LYS A N 1
ATOM 2479 C CA A LYS A 1 178 ? 8.299 34.815 16.523 0.59 12.55 178 LYS A CA 1
ATOM 2480 C CA B LYS A 1 178 ? 8.296 34.833 16.538 0.41 12.75 178 LYS A CA 1
ATOM 2481 C C A LYS A 1 178 ? 9.528 34.592 17.388 0.59 11.68 178 LYS A C 1
ATOM 2482 C C B LYS A 1 178 ? 9.541 34.540 17.361 0.41 11.38 178 LYS A C 1
ATOM 2483 O O A LYS A 1 178 ? 9.417 34.007 18.470 0.59 11.36 178 LYS A O 1
ATOM 2484 O O B LYS A 1 178 ? 9.457 33.840 18.377 0.41 12.83 178 LYS A O 1
ATOM 2521 N N . ASN A 1 179 ? 10.689 35.068 16.942 1.00 12.15 179 ASN A N 1
ATOM 2522 C CA . ASN A 1 179 ? 11.939 34.904 17.660 1.00 10.94 179 ASN A CA 1
ATOM 2523 C C . ASN A 1 179 ? 12.302 33.439 17.837 1.00 9.95 179 ASN A C 1
ATOM 2524 O O . ASN A 1 179 ? 12.873 33.041 18.857 1.00 11.91 179 ASN A O 1
ATOM 2536 N N . VAL A 1 180 ? 12.031 32.637 16.813 1.00 10.17 180 VAL A N 1
ATOM 2537 C CA . VAL A 1 180 ? 12.531 31.268 16.762 1.00 9.84 180 VAL A CA 1
ATOM 2538 C C . VAL A 1 180 ? 13.719 31.272 15.817 1.00 8.91 180 VAL A C 1
ATOM 2539 O O . VAL A 1 180 ? 13.557 31.478 14.604 1.00 10.05 180 VAL A O 1
ATOM 2552 N N . ARG A 1 181 ? 14.911 31.099 16.367 1.00 8.68 181 ARG A N 1
ATOM 2553 C CA . ARG A 1 181 ? 16.130 31.032 15.583 1.00 8.48 181 ARG A CA 1
ATOM 2554 C C . ARG A 1 181 ? 16.279 29.605 15.083 1.00 9.40 181 ARG A C 1
ATOM 2555 O O . ARG A 1 181 ? 15.918 28.646 15.765 1.00 9.15 181 ARG A O 1
ATOM 2576 N N . VAL A 1 182 ? 16.818 29.463 13.876 1.00 8.24 182 VAL A N 1
ATOM 2577 C CA . VAL A 1 182 ? 17.059 28.144 13.292 1.00 8.38 182 VAL A CA 1
ATOM 2578 C C . VAL A 1 182 ? 18.444 28.175 12.655 1.00 8.48 182 VAL A C 1
ATOM 2579 O O . VAL A 1 182 ? 18.715 29.036 11.806 1.00 8.66 182 VAL A O 1
ATOM 2592 N N . VAL A 1 183 ? 19.322 27.261 13.072 1.00 8.10 183 VAL A N 1
ATOM 2593 C CA . VAL A 1 183 ? 20.702 27.232 12.609 1.00 7.63 183 VAL A CA 1
ATOM 2594 C C . VAL A 1 183 ? 21.105 25.798 12.301 1.00 9.22 183 VAL A C 1
ATOM 2595 O O . VAL A 1 183 ? 20.455 24.832 12.711 1.00 9.30 183 VAL A O 1
ATOM 2608 N N . ALA A 1 184 ? 22.198 25.658 11.556 1.00 8.71 184 ALA A N 1
ATOM 2609 C CA . ALA A 1 184 ? 22.758 24.359 11.218 1.00 9.40 184 ALA A CA 1
ATOM 2610 C C . ALA A 1 184 ? 24.211 24.292 11.664 1.00 9.12 184 ALA A C 1
ATOM 2611 O O . ALA A 1 184 ? 24.965 25.266 11.542 1.00 11.17 184 ALA A O 1
ATOM 2618 N N . VAL A 1 185 ? 24.598 23.158 12.207 1.00 9.17 185 VAL A N 1
ATOM 2619 C CA . VAL A 1 185 ? 25.975 22.886 12.601 1.00 8.28 185 VAL A CA 1
ATOM 2620 C C . VAL A 1 185 ? 26.552 21.842 11.666 1.00 9.16 185 VAL A C 1
ATOM 2621 O O . VAL A 1 185 ? 25.887 20.854 11.324 1.00 9.68 185 VAL A O 1
ATOM 2634 N N . GLY A 1 186 ? 27.808 22.042 11.287 1.00 8.74 186 GLY A N 1
ATOM 2635 C CA . GLY A 1 186 ? 28.481 21.172 10.356 1.00 9.10 186 GLY A CA 1
ATOM 2636 C C . GLY A 1 186 ? 29.746 20.554 10.919 1.00 9.52 186 GLY A C 1
ATOM 2637 O O . GLY A 1 186 ? 30.841 21.087 10.728 1.00 9.92 186 GLY A O 1
ATOM 2641 N N . PRO A 1 187 ? 29.634 19.428 11.611 1.00 9.04 187 PRO A N 1
ATOM 2642 C CA . PRO A 1 187 ? 30.841 18.777 12.116 1.00 10.72 187 PRO A CA 1
ATOM 2643 C C . PRO A 1 187 ? 31.643 18.141 11.004 1.00 10.40 187 PRO A C 1
ATOM 2644 O O . PRO A 1 187 ? 31.105 17.637 10.015 1.00 10.36 187 PRO A O 1
ATOM 2655 N N . GLY A 1 188 ? 32.963 18.188 11.174 1.00 11.09 188 GLY A N 1
ATOM 2656 C CA . GLY A 1 188 ? 33.848 17.301 10.449 1.00 9.45 188 GLY A CA 1
ATOM 2657 C C . GLY A 1 188 ? 33.690 15.865 10.914 1.00 10.90 188 GLY A C 1
ATOM 2658 O O . GLY A 1 188 ? 32.707 15.527 11.575 1.00 12.60 188 GLY A O 1
ATOM 2662 N N . PHE A 1 189 ? 34.638 14.988 10.586 1.00 10.45 189 PHE A N 1
ATOM 2663 C CA . PHE A 1 189 ? 34.569 13.609 11.062 1.00 10.53 189 PHE A CA 1
ATOM 2664 C C . PHE A 1 189 ? 34.874 13.588 12.559 1.00 11.65 189 PHE A C 1
ATOM 2665 O O . PHE A 1 189 ? 35.833 14.220 13.024 1.00 12.77 189 PHE A O 1
ATOM 2682 N N . ILE A 1 190 ? 34.033 12.900 13.316 1.00 12.74 190 ILE A N 1
ATOM 2683 C CA . ILE A 1 190 ? 34.100 12.861 14.761 1.00 12.89 190 ILE A CA 1
ATOM 2684 C C . ILE A 1 190 ? 34.337 11.427 15.260 1.00 14.26 190 ILE A C 1
ATOM 2685 O O . ILE A 1 190 ? 33.739 10.522 14.783 1.00 17.21 190 ILE A O 1
ATOM 2701 N N . ARG A 1 191 ? 35.160 11.295 16.258 1.00 13.49 191 ARG A N 1
ATOM 2702 C CA . ARG A 1 191 ? 35.442 9.994 16.882 1.00 16.08 191 ARG A CA 1
ATOM 2703 C C . ARG A 1 191 ? 34.300 9.640 17.850 1.00 17.72 191 ARG A C 1
ATOM 2704 O O . ARG A 1 191 ? 34.232 10.142 18.904 1.00 24.70 191 ARG A O 1
ATOM 2725 N N . THR A 1 192 ? 33.339 8.918 17.373 1.00 40.84 192 THR A N 1
ATOM 2726 C CA . THR A 1 192 ? 32.242 8.422 18.218 1.00 54.05 192 THR A CA 1
ATOM 2727 C C . THR A 1 192 ? 32.457 6.920 18.403 1.00 70.15 192 THR A C 1
ATOM 2728 O O . THR A 1 192 ? 33.471 6.357 17.951 1.00 63.08 192 THR A O 1
ATOM 2739 N N . PRO A 1 193 ? 31.499 6.255 19.086 1.00 93.39 193 PRO A N 1
ATOM 2740 C CA . PRO A 1 193 ? 31.564 4.823 19.194 1.00 94.47 193 PRO A CA 1
ATOM 2741 C C . PRO A 1 193 ? 31.617 4.107 17.826 1.00 88.32 193 PRO A C 1
ATOM 2742 O O . PRO A 1 193 ? 32.420 3.233 17.775 1.00 77.91 193 PRO A O 1
ATOM 2753 N N . LEU A 1 194 ? 30.910 4.491 16.773 1.00 92.82 194 LEU A N 1
ATOM 2754 C CA . LEU A 1 194 ? 31.082 3.781 15.530 1.00 94.85 194 LEU A CA 1
ATOM 2755 C C . LEU A 1 194 ? 32.517 3.872 15.023 1.00 89.70 194 LEU A C 1
ATOM 2756 O O . LEU A 1 194 ? 33.064 2.880 14.600 1.00 89.78 194 LEU A O 1
ATOM 2772 N N . VAL A 1 195 ? 33.135 5.039 15.108 1.00 79.94 195 VAL A N 1
ATOM 2773 C CA . VAL A 1 195 ? 34.507 5.218 14.607 1.00 75.24 195 VAL A CA 1
ATOM 2774 C C . VAL A 1 195 ? 35.535 4.366 15.344 1.00 75.25 195 VAL A C 1
ATOM 2775 O O . VAL A 1 195 ? 36.044 3.451 14.782 1.00 72.79 195 VAL A O 1
ATOM 2788 N N . ALA A 1 196 ? 35.614 4.426 16.676 1.00 80.65 196 ALA A N 1
ATOM 2789 C CA . ALA A 1 196 ? 36.584 3.669 17.457 1.00 83.23 196 ALA A CA 1
ATOM 2790 C C . ALA A 1 196 ? 36.276 2.177 17.524 1.00 86.28 196 ALA A C 1
ATOM 2791 O O . ALA A 1 196 ? 37.135 1.410 17.975 1.00 82.32 196 ALA A O 1
ATOM 2798 N N . SER A 1 197 ? 35.094 1.743 17.086 1.00 85.64 197 SER A N 1
ATOM 2799 C CA . SER A 1 197 ? 34.732 0.332 17.149 1.00 84.08 197 SER A CA 1
ATOM 2800 C C . SER A 1 197 ? 34.930 -0.407 15.833 1.00 87.28 197 SER A C 1
ATOM 2801 O O . SER A 1 197 ? 35.175 -1.618 15.850 1.00 96.65 197 SER A O 1
ATOM 2809 N N . ASN A 1 198 ? 34.836 0.281 14.696 1.00 82.24 198 ASN A N 1
ATOM 2810 C CA . ASN A 1 198 ? 34.806 -0.388 13.403 1.00 85.10 198 ASN A CA 1
ATOM 2811 C C . ASN A 1 198 ? 35.769 0.177 12.368 1.00 86.05 198 ASN A C 1
ATOM 2812 O O . ASN A 1 198 ? 36.070 -0.527 11.396 1.00 94.33 198 ASN A O 1
ATOM 2823 N N . MET A 1 199 ? 36.262 1.402 12.533 1.00 64.67 199 MET A N 1
ATOM 2824 C CA . MET A 1 199 ? 37.083 2.032 11.507 1.00 47.78 199 MET A CA 1
ATOM 2825 C C . MET A 1 199 ? 38.506 1.493 11.561 1.00 29.02 199 MET A C 1
ATOM 2826 O O . MET A 1 199 ? 39.147 1.501 12.616 1.00 31.57 199 MET A O 1
ATOM 2840 N N . ASP A 1 200 ? 39.002 1.037 10.416 1.00 25.46 200 ASP A N 1
ATOM 2841 C CA . ASP A 1 200 ? 40.346 0.499 10.325 1.00 21.35 200 ASP A CA 1
ATOM 2842 C C . ASP A 1 200 ? 41.375 1.625 10.370 1.00 20.13 200 ASP A C 1
ATOM 2843 O O . ASP A 1 200 ? 41.085 2.778 10.052 1.00 20.12 200 ASP A O 1
ATOM 2852 N N . ALA A 1 201 ? 42.605 1.268 10.746 1.00 23.89 201 ALA A N 1
ATOM 2853 C CA . ALA A 1 201 ? 43.653 2.264 10.960 1.00 25.05 201 ALA A C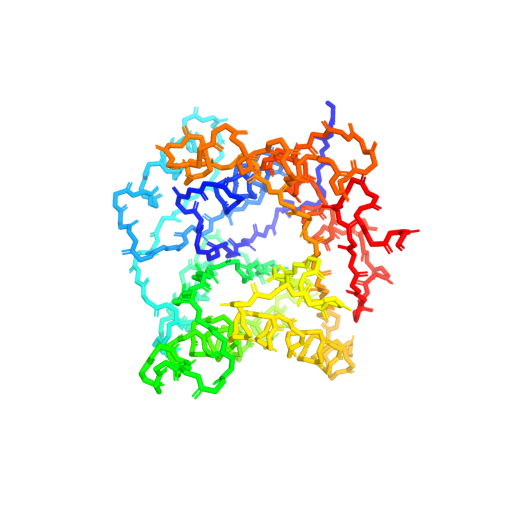A 1
ATOM 2854 C C . ALA A 1 201 ? 43.981 3.041 9.689 1.00 20.00 201 ALA A C 1
ATOM 2855 O O . ALA A 1 201 ? 44.274 4.246 9.743 1.00 22.11 201 ALA A O 1
ATOM 2862 N N . ASP A 1 202 ? 43.941 2.377 8.534 1.00 25.24 202 ASP A N 1
ATOM 2863 C CA . ASP A 1 202 ? 44.245 3.087 7.296 1.00 22.36 202 ASP A CA 1
ATOM 2864 C C . ASP A 1 202 ? 43.179 4.136 7.006 1.00 19.70 202 ASP A C 1
ATOM 2865 O O . ASP A 1 202 ? 43.496 5.271 6.628 1.00 20.36 202 ASP A O 1
ATOM 2874 N N . THR A 1 203 ? 41.911 3.769 7.188 1.00 19.49 203 THR A N 1
ATOM 2875 C CA . THR A 1 203 ? 40.820 4.721 7.023 1.00 19.00 203 THR A CA 1
ATOM 2876 C C . THR A 1 203 ? 40.992 5.920 7.959 1.00 17.70 203 THR A C 1
ATOM 2877 O O . THR A 1 203 ? 40.823 7.075 7.553 1.00 17.91 203 THR A O 1
ATOM 2888 N N . LEU A 1 204 ? 41.299 5.658 9.235 1.00 16.99 204 LEU A N 1
ATOM 2889 C CA . LEU A 1 204 ? 41.433 6.737 10.207 1.00 15.51 204 LEU A CA 1
ATOM 2890 C C . LEU A 1 204 ? 42.522 7.717 9.796 1.00 16.41 204 LEU A C 1
ATOM 2891 O O . LEU A 1 204 ? 42.319 8.936 9.831 1.00 16.46 204 LEU A O 1
ATOM 2907 N N . ALA A 1 205 ? 43.697 7.204 9.432 1.00 18.50 205 ALA A N 1
ATOM 2908 C CA . ALA A 1 205 ? 44.786 8.079 9.023 1.00 18.64 205 ALA A CA 1
ATOM 2909 C C . ALA A 1 205 ? 44.391 8.906 7.807 1.00 18.62 205 ALA A C 1
ATOM 2910 O O . ALA A 1 205 ? 44.711 10.099 7.725 1.00 19.41 205 ALA A O 1
ATOM 2917 N N . PHE A 1 206 ? 43.677 8.294 6.865 1.00 17.44 206 PHE A N 1
ATOM 2918 C CA . PHE A 1 206 ? 43.206 9.022 5.686 1.00 16.61 206 PHE A CA 1
ATOM 2919 C C . PHE A 1 206 ? 42.280 10.173 6.077 1.00 16.06 206 PHE A C 1
ATOM 2920 O O . PHE A 1 206 ? 42.461 11.315 5.632 1.00 18.64 206 PHE A O 1
ATOM 2937 N N . LEU A 1 207 ? 41.292 9.905 6.929 1.00 14.74 207 LEU A N 1
ATOM 2938 C CA . LEU A 1 207 ? 40.391 10.971 7.353 1.00 14.09 207 LEU A CA 1
ATOM 2939 C C . LEU A 1 207 ? 41.113 12.031 8.182 1.00 14.75 207 LEU A C 1
ATOM 2940 O O . LEU A 1 207 ? 40.864 13.229 8.009 1.00 13.83 207 LEU A O 1
ATOM 2956 N N . GLU A 1 208 ? 42.009 11.623 9.086 1.00 14.90 208 GLU A N 1
ATOM 2957 C CA . GLU A 1 208 ? 42.716 12.599 9.907 1.00 16.46 208 GLU A CA 1
ATOM 2958 C C . GLU A 1 208 ? 43.484 13.565 9.026 1.00 14.65 208 GLU A C 1
ATOM 2959 O O . GLU A 1 208 ? 43.539 14.765 9.302 1.00 16.62 208 GLU A O 1
ATOM 2971 N N . GLY A 1 209 ? 44.064 13.055 7.945 1.00 17.09 209 GLY A N 1
ATOM 2972 C CA . GLY A 1 209 ? 44.834 13.874 7.034 1.00 17.89 209 GLY A CA 1
ATOM 2973 C C . GLY A 1 209 ? 44.029 14.940 6.329 1.00 17.44 209 GLY A C 1
ATOM 2974 O O . GLY A 1 209 ? 44.616 15.900 5.812 1.00 19.61 209 GLY A O 1
ATOM 2978 N N . LYS A 1 210 ? 42.707 14.778 6.269 1.00 14.27 210 LYS A N 1
ATOM 2979 C CA . LYS A 1 210 ? 41.844 15.759 5.634 1.00 13.46 210 LYS A CA 1
ATOM 2980 C C . LYS A 1 210 ? 41.465 16.903 6.556 1.00 13.24 210 LYS A C 1
ATOM 2981 O O . LYS A 1 210 ? 40.812 17.848 6.101 1.00 13.90 210 LYS A O 1
ATOM 3000 N N . HIS A 1 211 ? 41.777 16.816 7.847 1.00 11.66 211 HIS A N 1
ATOM 3001 C CA . HIS A 1 211 ? 41.500 17.881 8.799 1.00 12.02 211 HIS A CA 1
ATOM 3002 C C . HIS A 1 211 ? 42.818 18.568 9.142 1.00 11.51 211 HIS A C 1
ATOM 3003 O O . HIS A 1 211 ? 43.801 17.897 9.470 1.00 13.44 211 HIS A O 1
ATOM 3017 N N . ALA A 1 212 ? 42.843 19.901 9.086 1.00 11.65 212 ALA A N 1
ATOM 3018 C CA . ALA A 1 212 ? 44.096 20.616 9.340 1.00 13.46 212 ALA A CA 1
ATOM 3019 C C . ALA A 1 212 ? 44.644 20.319 10.729 1.00 12.23 212 ALA A C 1
ATOM 3020 O O . ALA A 1 212 ? 45.864 20.187 10.915 1.00 13.25 212 ALA A O 1
ATOM 3027 N N . LEU A 1 213 ? 43.755 20.171 11.710 1.00 11.27 213 LEU A N 1
ATOM 3028 C CA . LEU A 1 213 ? 44.199 19.846 13.059 1.00 12.34 213 LEU A CA 1
ATOM 3029 C C . LEU A 1 213 ? 44.780 18.437 13.171 1.00 14.39 213 LEU A C 1
ATOM 3030 O O . LEU A 1 213 ? 45.304 18.097 14.235 1.00 16.57 213 LEU A O 1
ATOM 3046 N N . GLY A 1 214 ? 44.694 17.608 12.132 1.00 12.47 214 GLY A N 1
ATOM 3047 C CA . GLY A 1 214 ? 45.381 16.329 12.134 1.00 13.59 214 GLY A CA 1
ATOM 3048 C C . GLY A 1 214 ? 44.759 15.268 13.002 1.00 13.61 214 GLY A C 1
ATOM 3049 O O . GLY A 1 214 ? 45.428 14.285 13.331 1.00 15.20 214 GLY A O 1
ATOM 3053 N N . ARG A 1 215 ? 43.497 15.438 13.384 1.00 13.95 215 ARG A N 1
ATOM 3054 C CA . ARG A 1 215 ? 42.774 14.488 14.213 1.00 12.50 215 ARG A CA 1
ATOM 3055 C C . ARG A 1 215 ? 41.298 14.603 13.862 1.00 10.97 215 ARG A C 1
ATOM 3056 O O . ARG A 1 215 ? 40.854 15.602 13.292 1.00 12.33 215 ARG A O 1
ATOM 3077 N N . LEU A 1 216 ? 40.543 13.581 14.230 1.00 13.24 216 LEU A N 1
ATOM 3078 C CA . LEU A 1 216 ? 39.100 13.696 14.213 1.00 12.43 216 LEU A CA 1
ATOM 3079 C C . LEU A 1 216 ? 38.635 14.521 15.414 1.00 11.06 216 LEU A C 1
ATOM 3080 O O . LEU A 1 216 ? 39.342 14.654 16.419 1.00 12.59 216 LEU A O 1
ATOM 3096 N N . GLY A 1 217 ? 37.450 15.082 15.304 1.00 11.51 217 GLY A N 1
ATOM 3097 C CA . GLY A 1 217 ? 36.896 15.832 16.405 1.00 11.68 217 GLY A CA 1
ATOM 3098 C C . GLY A 1 217 ? 36.314 14.928 17.475 1.00 13.15 217 GLY A C 1
ATOM 3099 O O . GLY A 1 217 ? 36.113 13.732 17.281 1.00 14.42 217 GLY A O 1
ATOM 3103 N N . GLU A 1 218 ? 36.071 15.497 18.635 1.00 11.90 218 GLU A N 1
ATOM 3104 C CA . GLU A 1 218 ? 35.453 14.759 19.725 1.00 13.45 218 GLU A CA 1
ATOM 3105 C C . GLU A 1 218 ? 34.001 15.196 19.884 1.00 12.25 218 GLU A C 1
ATOM 3106 O O . GLU A 1 218 ? 33.653 16.350 19.615 1.00 11.90 218 GLU A O 1
ATOM 3118 N N . PRO A 1 219 ? 33.127 14.305 20.360 1.00 10.68 219 PRO A N 1
ATOM 3119 C CA . PRO A 1 219 ? 31.713 14.703 20.515 1.00 10.62 219 PRO A CA 1
ATOM 3120 C C . PRO A 1 219 ? 31.518 15.974 21.321 1.00 9.92 219 PRO A C 1
ATOM 3121 O O . PRO A 1 219 ? 30.668 16.786 20.973 1.00 9.71 219 PRO A O 1
ATOM 3132 N N . GLU A 1 220 ? 32.272 16.154 22.414 1.00 10.88 220 GLU A N 1
ATOM 3133 C CA . GLU A 1 220 ? 32.116 17.343 23.233 1.00 12.04 220 GLU A CA 1
ATOM 3134 C C . GLU A 1 220 ? 32.469 18.628 22.495 1.00 10.33 220 GLU A C 1
ATOM 3135 O O . GLU A 1 220 ? 31.958 19.698 22.855 1.00 11.03 220 GLU A O 1
ATOM 3147 N N . GLU A 1 221 ? 33.304 18.546 21.456 1.00 10.29 221 GLU A N 1
ATOM 3148 C CA . GLU A 1 221 ? 33.666 19.698 20.651 1.00 10.22 221 GLU A CA 1
ATOM 3149 C C . GLU A 1 221 ? 32.546 20.103 19.712 1.00 9.94 221 GLU A C 1
ATOM 3150 O O . GLU A 1 221 ? 32.497 21.262 19.297 1.00 10.72 221 GLU A O 1
ATOM 3162 N N . VAL A 1 222 ? 31.649 19.173 19.367 1.00 9.09 222 VAL A N 1
ATOM 3163 C CA . VAL A 1 222 ? 30.435 19.529 18.636 1.00 9.78 222 VAL A CA 1
ATOM 3164 C C . VAL A 1 222 ? 29.378 20.039 19.590 1.00 8.80 222 VAL A C 1
ATOM 3165 O O . VAL A 1 222 ? 28.706 21.039 19.306 1.00 9.07 222 VAL A O 1
ATOM 3178 N N . ALA A 1 223 ? 29.230 19.354 20.732 1.00 9.12 223 ALA A N 1
ATOM 3179 C CA . ALA A 1 223 ? 28.190 19.702 21.684 1.00 8.86 223 ALA A CA 1
ATOM 3180 C C . ALA A 1 223 ? 28.327 21.129 22.187 1.00 9.07 223 ALA A C 1
ATOM 3181 O O . ALA A 1 223 ? 27.324 21.789 22.463 1.00 8.91 223 ALA A O 1
ATOM 3188 N N A SER A 1 224 ? 29.560 21.605 22.376 0.68 9.24 224 SER A N 1
ATOM 3189 N N B SER A 1 224 ? 29.566 21.597 22.363 0.32 9.45 224 SER A N 1
ATOM 3190 C CA A SER A 1 224 ? 29.750 22.963 22.873 0.68 8.97 224 SER A CA 1
ATOM 3191 C CA B SER A 1 224 ? 29.793 22.950 22.855 0.32 8.84 224 SER A CA 1
ATOM 3192 C C A SER A 1 224 ? 29.175 23.990 21.914 0.68 8.52 224 SER A C 1
ATOM 3193 C C B SER A 1 224 ? 29.187 23.977 21.916 0.32 8.47 224 SER A C 1
ATOM 3194 O O A SER A 1 224 ? 28.502 24.946 22.329 0.68 8.84 224 SER A O 1
ATOM 3195 O O B SER A 1 224 ? 28.496 24.910 22.348 0.32 8.63 224 SER A O 1
ATOM 3210 N N . LEU A 1 225 ? 29.447 23.820 20.620 1.00 8.33 225 LEU A N 1
ATOM 3211 C CA . LEU A 1 225 ? 28.911 24.743 19.639 1.00 9.08 225 LEU A CA 1
ATOM 3212 C C . LEU A 1 225 ? 27.388 24.666 19.589 1.00 7.10 225 LEU A C 1
ATOM 3213 O O . LEU A 1 225 ? 26.712 25.688 19.475 1.00 8.37 225 LEU A O 1
ATOM 3230 N N . VAL A 1 226 ? 26.835 23.456 19.619 1.00 7.96 226 VAL A N 1
ATOM 3231 C CA . VAL A 1 226 ? 25.383 23.317 19.640 1.00 8.23 226 VAL A CA 1
ATOM 3232 C C . VAL A 1 226 ? 24.791 24.042 20.845 1.00 8.01 226 VAL A C 1
ATOM 3233 O O . VAL A 1 226 ? 23.799 24.761 20.726 1.00 8.52 226 VAL A O 1
ATOM 3246 N N . ALA A 1 227 ? 25.364 23.809 22.027 1.00 8.93 227 ALA A N 1
ATOM 3247 C CA . ALA A 1 227 ? 24.823 24.412 23.236 1.00 9.30 227 ALA A CA 1
ATOM 3248 C C . ALA A 1 227 ? 24.929 25.924 23.180 1.00 8.78 227 ALA A C 1
ATOM 3249 O O . ALA A 1 227 ? 24.001 26.629 23.589 1.00 9.40 227 ALA A O 1
ATOM 3256 N N . PHE A 1 228 ? 26.037 26.439 22.654 1.00 7.88 228 PHE A N 1
ATOM 3257 C CA . PHE A 1 228 ? 26.161 27.876 22.474 1.00 8.72 228 PHE A CA 1
ATOM 3258 C C . PHE A 1 228 ? 25.046 28.399 21.567 1.00 8.43 228 PHE A C 1
ATOM 3259 O O . PHE A 1 228 ? 24.374 29.390 21.878 1.00 8.49 228 PHE A O 1
ATOM 3276 N N . LEU A 1 229 ? 24.886 27.779 20.404 1.00 7.64 229 LEU A N 1
ATOM 3277 C CA . LEU A 1 229 ? 23.898 28.266 19.443 1.00 8.34 229 LEU A CA 1
ATOM 3278 C C . LEU A 1 229 ? 22.466 28.132 19.943 1.00 8.02 229 LEU A C 1
ATOM 3279 O O . LEU A 1 229 ? 21.594 28.926 19.543 1.00 8.63 229 LEU A O 1
ATOM 3295 N N . ALA A 1 230 ? 22.200 27.177 20.822 1.00 8.76 230 ALA A N 1
ATOM 3296 C CA . ALA A 1 230 ? 20.896 26.983 21.424 1.00 9.29 230 ALA A CA 1
ATOM 3297 C C . ALA A 1 230 ? 20.599 27.972 22.543 1.00 9.83 230 ALA A C 1
ATOM 3298 O O . ALA A 1 230 ? 19.474 27.981 23.043 1.00 10.65 230 ALA A O 1
ATOM 3305 N N . SER A 1 231 ? 21.585 28.758 22.963 1.00 9.04 231 SER A N 1
ATOM 3306 C CA . SER A 1 231 ? 21.523 29.554 24.182 1.00 9.22 231 SER A CA 1
ATOM 3307 C C . SER A 1 231 ? 21.136 31.003 23.904 1.00 8.86 231 SER A C 1
ATOM 3308 O O . SER A 1 231 ? 21.219 31.493 22.788 1.00 9.37 231 SER A O 1
ATOM 3316 N N . ASP A 1 232 ? 20.805 31.718 24.972 1.00 8.91 232 ASP A N 1
ATOM 3317 C CA . ASP A 1 232 ? 20.428 33.118 24.842 1.00 9.23 232 ASP A CA 1
ATOM 3318 C C . ASP A 1 232 ? 21.595 33.994 24.393 1.00 9.28 232 ASP A C 1
ATOM 3319 O O . ASP A 1 232 ? 21.364 35.107 23.898 1.00 10.11 232 ASP A O 1
ATOM 3328 N N . ALA A 1 233 ? 22.839 33.524 24.538 1.00 9.26 233 ALA A N 1
ATOM 3329 C CA . ALA A 1 233 ? 23.980 34.319 24.075 1.00 9.90 233 ALA A CA 1
ATOM 3330 C C . ALA A 1 233 ? 24.019 34.399 22.555 1.00 10.06 233 ALA A C 1
ATOM 3331 O O . ALA A 1 233 ? 24.596 35.342 21.994 1.00 11.18 233 ALA A O 1
ATOM 3338 N N . ALA A 1 234 ? 23.380 33.444 21.876 1.00 9.22 234 ALA A N 1
ATOM 3339 C CA . ALA A 1 234 ? 23.344 33.359 20.414 1.00 9.17 234 ALA A CA 1
ATOM 3340 C C . ALA A 1 234 ? 22.110 34.041 19.817 1.00 9.50 234 ALA A C 1
ATOM 3341 O O . ALA A 1 234 ? 21.662 33.689 18.712 1.00 9.12 234 ALA A O 1
ATOM 3348 N N . SER A 1 235 ? 21.580 35.045 20.510 1.00 8.53 235 SER A N 1
ATOM 3349 C CA . SER A 1 235 ? 20.288 35.639 20.172 1.00 9.63 235 SER A CA 1
ATOM 3350 C C . SER A 1 235 ? 20.259 36.368 18.832 1.00 8.91 235 SER A C 1
ATOM 3351 O O . SER A 1 235 ? 19.161 36.650 18.353 1.00 10.15 235 SER A O 1
ATOM 3359 N N . PHE A 1 236 ? 21.396 36.707 18.229 1.00 9.41 236 PHE A N 1
ATOM 3360 C CA . PHE A 1 236 ? 21.396 37.313 16.896 1.00 8.79 236 PHE A CA 1
ATOM 3361 C C . PHE A 1 236 ? 21.856 36.322 15.836 1.00 9.31 236 PHE A C 1
ATOM 3362 O O . PHE A 1 236 ? 22.147 36.730 14.708 1.00 9.87 236 PHE A O 1
ATOM 3379 N N . ILE A 1 237 ? 21.939 35.033 16.155 1.00 8.97 237 ILE A N 1
ATOM 3380 C CA . ILE A 1 237 ? 22.430 34.041 15.198 1.00 8.34 237 ILE A CA 1
ATOM 3381 C C . ILE A 1 237 ? 21.250 33.222 14.702 1.00 9.17 237 ILE A C 1
ATOM 3382 O O . ILE A 1 237 ? 20.661 32.445 15.459 1.00 8.89 237 ILE A O 1
ATOM 3398 N N . THR A 1 238 ? 20.910 33.374 13.426 1.00 9.25 238 THR A N 1
ATOM 3399 C CA . THR A 1 238 ? 19.823 32.614 12.842 1.00 8.93 238 THR A CA 1
ATOM 3400 C C . THR A 1 238 ? 20.048 32.494 11.340 1.00 8.63 238 THR A C 1
ATOM 3401 O O . THR A 1 238 ? 20.547 33.421 10.704 1.00 9.40 238 THR A O 1
ATOM 3412 N N . GLY A 1 239 ? 19.630 31.371 10.785 1.00 8.18 239 GLY A N 1
ATOM 3413 C CA . GLY A 1 239 ? 19.705 31.099 9.361 1.00 8.99 239 GLY A CA 1
ATOM 3414 C C . GLY A 1 239 ? 21.013 30.508 8.887 1.00 9.92 239 GLY A C 1
ATOM 3415 O O . GLY A 1 239 ? 21.074 30.006 7.756 1.00 12.31 239 GLY A O 1
ATOM 3419 N N . SER A 1 240 ? 22.048 30.567 9.696 1.00 8.46 240 SER A N 1
ATOM 3420 C CA . SER A 1 240 ? 23.425 30.343 9.316 1.00 8.64 240 SER A CA 1
ATOM 3421 C C . SER A 1 240 ? 23.890 28.918 9.618 1.00 8.09 240 SER A C 1
ATOM 3422 O O . SER A 1 240 ? 23.304 28.177 10.425 1.00 8.73 240 SER A O 1
ATOM 3430 N N . TYR A 1 241 ? 24.970 28.555 8.938 1.00 8.91 241 TYR A N 1
ATOM 3431 C CA . TYR A 1 241 ? 25.637 27.266 9.008 1.00 7.96 241 TYR A CA 1
ATOM 3432 C C . TYR A 1 241 ? 26.992 27.458 9.657 1.00 8.79 241 TYR A C 1
ATOM 3433 O O . TYR A 1 241 ? 27.767 28.341 9.254 1.00 10.25 241 TYR A O 1
ATOM 3451 N N . HIS A 1 242 ? 27.265 26.669 10.681 1.00 9.15 242 HIS A N 1
ATOM 3452 C CA . HIS A 1 242 ? 28.438 26.836 11.523 1.00 8.78 242 HIS A CA 1
ATOM 3453 C C . HIS A 1 242 ? 29.264 25.567 11.540 1.00 8.84 242 HIS A C 1
ATOM 3454 O O . HIS A 1 242 ? 28.840 24.548 12.092 1.00 9.69 242 HIS A O 1
ATOM 3468 N N . LEU A 1 243 ? 30.450 25.634 10.947 1.00 8.97 243 LEU A N 1
ATOM 3469 C CA . LEU A 1 243 ? 31.330 24.486 10.859 1.00 9.14 243 LEU A CA 1
ATOM 3470 C C . LEU A 1 243 ? 32.123 24.256 12.139 1.00 10.27 243 LEU A C 1
ATOM 3471 O O . LEU A 1 243 ? 32.613 25.198 12.771 1.00 13.32 243 LEU A O 1
ATOM 3487 N N . VAL A 1 244 ? 32.287 22.990 12.497 1.00 9.89 244 VAL A N 1
ATOM 3488 C CA . VAL A 1 244 ? 33.156 22.554 13.591 1.00 9.10 244 VAL A CA 1
ATOM 3489 C C . VAL A 1 244 ? 33.928 21.379 13.022 1.00 9.67 244 VAL A C 1
ATOM 3490 O O . VAL A 1 244 ? 33.584 20.202 13.205 1.00 9.69 244 VAL A O 1
ATOM 3503 N N . ASP A 1 245 ? 34.928 21.723 12.223 1.00 9.84 245 ASP A N 1
ATOM 3504 C CA . ASP A 1 245 ? 35.471 20.773 11.265 1.00 10.10 245 ASP A CA 1
ATOM 3505 C C . ASP A 1 245 ? 36.989 20.693 11.241 1.00 9.11 245 ASP A C 1
ATOM 3506 O O . ASP A 1 245 ? 37.542 20.068 10.336 1.00 9.48 245 ASP A O 1
ATOM 3515 N N . GLY A 1 246 ? 37.675 21.313 12.189 1.00 9.82 246 GLY A N 1
ATOM 3516 C CA . GLY A 1 246 ? 39.112 21.165 12.241 1.00 10.09 246 GLY A CA 1
ATOM 3517 C C . GLY A 1 246 ? 39.843 21.663 11.028 1.00 9.46 246 GLY A C 1
ATOM 3518 O O . GLY A 1 246 ? 40.987 21.249 10.805 1.00 10.97 246 GLY A O 1
ATOM 3522 N N . GLY A 1 247 ? 39.213 22.511 10.216 1.00 10.06 247 GLY A N 1
ATOM 3523 C CA . GLY A 1 247 ? 39.811 23.029 9.009 1.00 10.66 247 GLY A CA 1
ATOM 3524 C C . GLY A 1 247 ? 39.514 22.250 7.746 1.00 11.34 247 GLY A C 1
ATOM 3525 O O . GLY A 1 247 ? 40.035 22.612 6.683 1.00 11.97 247 GLY A O 1
ATOM 3529 N N . TYR A 1 248 ? 38.671 21.220 7.810 1.00 9.90 248 TYR A N 1
ATOM 3530 C CA . TYR A 1 248 ? 38.420 20.350 6.659 1.00 10.57 248 TYR A CA 1
ATOM 3531 C C . TYR A 1 248 ? 38.024 21.131 5.410 1.00 11.23 248 TYR A C 1
ATOM 3532 O O . TYR A 1 248 ? 38.536 20.873 4.313 1.00 11.37 248 TYR A O 1
ATOM 3550 N N . THR A 1 249 ? 37.091 22.066 5.563 1.00 10.16 249 THR A N 1
ATOM 3551 C CA . THR A 1 249 ? 36.542 22.803 4.409 1.00 10.08 249 THR A CA 1
ATOM 3552 C C . THR A 1 249 ? 37.297 24.055 4.063 1.00 12.49 249 THR A C 1
ATOM 3553 O O . THR A 1 249 ? 36.986 24.679 3.102 1.00 15.31 249 THR A O 1
ATOM 3564 N N . ALA A 1 250 ? 38.375 24.379 4.780 1.00 11.27 250 ALA A N 1
ATOM 3565 C CA . ALA A 1 250 ? 39.153 25.584 4.519 1.00 11.73 250 ALA A CA 1
ATOM 3566 C C . ALA A 1 250 ? 40.179 25.340 3.370 1.00 41.12 250 ALA A C 1
ATOM 3567 O O . ALA A 1 250 ? 40.927 26.206 3.052 1.00 26.07 250 ALA A O 1
ATOM 3574 N N . GLN A 1 251 ? 40.274 24.116 2.838 1.00 13.15 251 GLN A N 1
ATOM 3575 C CA . GLN A 1 251 ? 41.153 23.760 1.699 1.00 10.90 251 GLN A CA 1
ATOM 3576 C C . GLN A 1 251 ? 40.324 23.041 0.617 1.00 11.18 251 GLN A C 1
ATOM 3577 O O . GLN A 1 251 ? 40.801 22.988 -0.495 1.00 11.87 251 GLN A O 1
#

Sequence (251 aa):
MAQYDVAGRSAIVTGGGSGIGRAIALTLAASGAAVLVTDLNEENANAVVAEISAAGGTARALAGDVTDPAFAEASVAAANELAPLRIAVNNAGIGGAAAPVGDYPLDDSSWRKVIEVNLNAVFYGMQAQLDAIGANGGGAIVNMMASILGSVGFANYSAYVTAKHALLGLTQNAALEYAGKKNVRVVAVGPGFIRTPLVASNMDADTLAFLEGKHALGRLGEPEEVASSLVAFLASDAASFITGSYHLVDGGYTAQ